Protein AF-A0ABD2KHH4-F1 (afdb_monomer)

Sequence (196 aa):
MAEASSNGTEIHGIAIFAAYAMAFLELGTFIPTIPILAFCASIIYKTSILHRNLKGILLAQLFGIMMNLWPRAFMLIDQIFVAKNIFLLPPNFISGASTAALIFNNMAGHVLIVERICATVYVDTYENYRSWAFTALWLLITKLLRNSSAVLPFEETAAQPLDTDGRPISERIQQEKQDKEAYFKQLASAWGDNRS

Radius of gyration: 26.96 Å; Cα contacts (8 Å, |Δi|>4): 74; chains: 1; bounding box: 45×62×77 Å

Nearest PDB structures (foldseek):
  7wbj-assembly1_R  TM=3.899E-01  e=5.124E-02  Homo sapiens
  7ew4-assembly1_R  TM=5.901E-01  e=1.198E+00  Homo sapiens
  7ew3-assembly1_R  TM=6.235E-01  e=1.970E+00  Homo sapiens
  7y15-assembly1_R  TM=4.386E-01  e=7.282E-01  Escherichia coli

Solvent-accessible surface area (backbone atoms only — not comparable to full-atom values): 11103 Å² total; per-residue (Å²): 123,71,68,69,60,54,57,54,55,53,54,50,53,52,52,52,52,50,51,52,52,51,51,51,52,55,55,55,54,48,65,61,46,53,58,50,50,52,49,51,52,51,48,56,69,68,44,81,87,56,54,73,68,58,43,50,50,54,52,48,36,53,49,24,52,47,50,33,50,52,50,51,51,52,50,52,49,40,25,64,72,70,67,71,39,79,84,60,77,73,57,70,67,47,56,50,43,38,52,50,18,53,53,48,35,55,50,42,53,52,51,51,53,51,52,52,51,48,50,67,75,34,62,93,53,45,87,74,66,63,69,60,65,55,53,51,50,49,54,49,52,52,51,51,52,53,56,54,55,69,71,46,75,80,73,71,79,60,76,61,62,55,43,99,84,72,43,49,47,68,57,55,55,52,49,55,50,50,52,50,53,52,49,51,51,52,52,53,51,62,59,56,68,74,73,118

Secondary structure (DSSP, 8-state):
--HHHHHHHHHHHHHHHHHHHHHHHHHHHHHHHHHHHHHHHHHHHH-TTS-HHHHHHHHHHHHHHHHHHHHHHHHHHIIIIIS--TTSPPPHHHHHHHHHHHHHHHHHHHHHHHHHHHHHH-TTTGGGS-THHHHHHHHHHHHHHHHHHTT--------PPB-TTS-BHHHHHHHHHHHHHHHHHHHHHHHHGGG-

Foldseek 3Di:
DVVVVVVVVVVVVVVLVVLLVVLVVLLVVVVVVVVVLVVQLVCLVPDPPDDPVRSVLVVQLSVLVVQQSVLSNVLSCCCVPPVVHSPPDDDPVSVVSNVVSVVSNVLSVVLNVVLVVCCVVPVPCNVVPPDPVSVVVSVVSVVVVVVVVVVDPPPPVPVQDADPVRHRVVVVVVVVVVVVVVVVVVVVVVVVVVPD

Structure (mmCIF, N/CA/C/O backbone):
data_AF-A0ABD2KHH4-F1
#
_entry.id   AF-A0ABD2KHH4-F1
#
loop_
_atom_site.group_PDB
_atom_site.id
_atom_site.type_symbol
_atom_site.label_atom_id
_atom_site.label_alt_id
_atom_site.label_comp_id
_atom_site.label_asym_id
_atom_site.label_entity_id
_atom_site.label_seq_id
_atom_site.pdbx_PDB_ins_code
_atom_site.Cartn_x
_atom_site.Cartn_y
_atom_site.Cartn_z
_atom_site.occupancy
_atom_site.B_iso_or_equiv
_atom_site.auth_seq_id
_atom_site.auth_comp_id
_atom_site.auth_asym_id
_atom_site.auth_atom_id
_atom_site.pdbx_PDB_model_num
ATOM 1 N N . MET A 1 1 ? 5.240 2.013 -48.572 1.00 53.84 1 MET A N 1
ATOM 2 C CA . MET A 1 1 ? 5.920 1.175 -47.553 1.00 53.84 1 MET A CA 1
ATOM 3 C C . MET A 1 1 ? 6.798 1.972 -46.580 1.00 53.84 1 MET A C 1
ATOM 5 O O . MET A 1 1 ? 6.924 1.526 -45.452 1.00 53.84 1 MET A O 1
ATOM 9 N N . ALA A 1 2 ? 7.342 3.145 -46.940 1.00 55.81 2 ALA A N 1
ATOM 10 C CA . ALA A 1 2 ? 8.113 3.985 -46.007 1.00 55.81 2 ALA A CA 1
ATOM 11 C C . ALA A 1 2 ? 7.257 4.746 -44.960 1.00 55.81 2 ALA A C 1
ATOM 13 O O . ALA A 1 2 ? 7.705 4.932 -43.835 1.00 55.81 2 ALA A O 1
ATOM 14 N N . GLU A 1 3 ? 6.009 5.115 -45.275 1.00 55.38 3 GLU A N 1
ATOM 15 C CA . GLU A 1 3 ? 5.130 5.853 -44.339 1.00 55.38 3 GLU A CA 1
ATOM 16 C C . GLU A 1 3 ? 4.692 5.036 -43.113 1.00 55.38 3 GLU A C 1
ATOM 18 O O . GLU A 1 3 ? 4.612 5.571 -42.011 1.00 55.38 3 GLU A O 1
ATOM 23 N N . ALA A 1 4 ? 4.487 3.723 -43.261 1.00 58.03 4 ALA A N 1
ATOM 24 C CA . ALA A 1 4 ? 4.094 2.862 -42.140 1.00 58.03 4 ALA A CA 1
ATOM 25 C C . ALA A 1 4 ? 5.198 2.740 -41.068 1.00 58.03 4 ALA A C 1
ATOM 27 O O . ALA A 1 4 ? 4.896 2.547 -39.893 1.00 58.03 4 ALA A O 1
ATOM 28 N N . SER A 1 5 ? 6.471 2.901 -41.455 1.00 56.56 5 SER A N 1
ATOM 29 C CA . SER A 1 5 ? 7.605 2.867 -40.523 1.00 56.56 5 SER A CA 1
ATOM 30 C C . SER A 1 5 ? 7.755 4.165 -39.719 1.00 56.56 5 SER A C 1
ATOM 32 O O . SER A 1 5 ? 8.248 4.110 -38.596 1.00 56.56 5 SER A O 1
ATOM 34 N N . SER A 1 6 ? 7.330 5.311 -40.267 1.00 61.41 6 SER A N 1
ATOM 35 C CA . SER A 1 6 ? 7.414 6.626 -39.604 1.00 61.41 6 SER A CA 1
ATOM 36 C C . SER A 1 6 ? 6.389 6.756 -38.474 1.00 61.41 6 SER A C 1
ATOM 38 O O . SER A 1 6 ? 6.720 7.179 -37.366 1.00 61.41 6 SER A O 1
ATOM 40 N N . ASN A 1 7 ? 5.157 6.297 -38.715 1.00 70.25 7 ASN A N 1
ATOM 41 C CA . ASN A 1 7 ? 4.088 6.366 -37.715 1.00 70.25 7 ASN A CA 1
ATOM 42 C C . ASN A 1 7 ? 4.390 5.486 -36.488 1.00 70.25 7 ASN A C 1
ATOM 44 O O . ASN A 1 7 ? 4.061 5.854 -35.362 1.00 70.25 7 ASN A O 1
ATOM 48 N N . GLY A 1 8 ? 5.066 4.346 -36.678 1.00 70.38 8 GLY A N 1
ATOM 49 C CA . GLY A 1 8 ? 5.449 3.456 -35.577 1.00 70.38 8 GLY A CA 1
ATOM 50 C C . GLY A 1 8 ? 6.455 4.083 -34.604 1.00 70.38 8 GLY A C 1
ATOM 51 O O . GLY A 1 8 ? 6.336 3.907 -33.391 1.00 70.38 8 GLY A O 1
ATOM 52 N N . THR A 1 9 ? 7.418 4.860 -35.110 1.00 73.69 9 THR A N 1
ATOM 53 C CA . THR A 1 9 ? 8.424 5.529 -34.270 1.00 73.69 9 THR A CA 1
ATOM 54 C C . THR A 1 9 ? 7.849 6.687 -33.457 1.00 73.69 9 THR A C 1
ATOM 56 O O . THR A 1 9 ? 8.234 6.874 -32.303 1.00 73.69 9 THR A O 1
ATOM 59 N N . GLU A 1 10 ? 6.884 7.425 -34.011 1.00 79.44 10 GLU A N 1
ATOM 60 C CA . GLU A 1 10 ? 6.223 8.528 -33.303 1.00 79.44 10 GLU A CA 1
ATOM 61 C C . GLU A 1 10 ? 5.327 8.022 -32.166 1.00 79.44 10 GLU A C 1
ATOM 63 O O . GLU A 1 10 ? 5.406 8.524 -31.041 1.00 79.44 10 GLU A O 1
ATOM 68 N N . ILE A 1 11 ? 4.542 6.968 -32.419 1.00 81.75 11 ILE A N 1
ATOM 69 C CA . ILE A 1 11 ? 3.686 6.341 -31.399 1.00 81.75 11 ILE A CA 1
ATOM 70 C C . ILE A 1 11 ? 4.536 5.814 -30.234 1.00 81.75 11 ILE A C 1
ATOM 72 O O . ILE A 1 11 ? 4.180 6.006 -29.067 1.00 81.75 11 ILE A O 1
ATOM 76 N N . HIS A 1 12 ? 5.690 5.206 -30.526 1.00 83.44 12 HIS A N 1
ATOM 77 C CA . HIS A 1 12 ? 6.588 4.709 -29.487 1.00 83.44 12 HIS A CA 1
ATOM 78 C C . HIS A 1 12 ? 7.159 5.844 -28.618 1.00 83.44 12 HIS A C 1
ATOM 80 O O . HIS A 1 12 ? 7.212 5.708 -27.391 1.00 83.44 12 HIS A O 1
ATOM 86 N N . GLY A 1 13 ? 7.548 6.971 -29.225 1.00 85.50 13 GLY A N 1
ATOM 87 C CA . GLY A 1 13 ? 8.055 8.137 -28.498 1.00 85.50 13 GLY A CA 1
ATOM 88 C C . GLY A 1 13 ? 7.022 8.736 -27.539 1.00 85.50 13 GLY A C 1
ATOM 89 O O . GLY A 1 13 ? 7.339 9.007 -26.379 1.00 85.50 13 GLY A O 1
ATOM 90 N N . ILE A 1 14 ? 5.768 8.864 -27.989 1.00 89.12 14 ILE A N 1
ATOM 91 C CA . ILE A 1 14 ? 4.658 9.365 -27.162 1.00 89.12 14 ILE A CA 1
ATOM 92 C C . ILE A 1 14 ? 4.396 8.429 -25.974 1.00 89.12 14 ILE A C 1
ATOM 94 O O . ILE A 1 14 ? 4.242 8.898 -24.845 1.00 89.12 14 ILE A O 1
ATOM 98 N N . ALA A 1 15 ? 4.392 7.111 -26.201 1.00 86.19 15 ALA A N 1
ATOM 99 C CA . ALA A 1 15 ? 4.165 6.126 -25.145 1.00 86.19 15 ALA A CA 1
ATOM 100 C C . ALA A 1 15 ? 5.249 6.174 -24.055 1.00 86.19 15 ALA A C 1
ATOM 102 O O . ALA A 1 15 ? 4.930 6.143 -22.865 1.00 86.19 15 ALA A O 1
ATOM 103 N N . ILE A 1 16 ? 6.524 6.307 -24.445 1.00 87.12 16 ILE A N 1
ATOM 104 C CA . ILE A 1 16 ? 7.633 6.462 -23.493 1.00 87.12 16 ILE A CA 1
ATOM 105 C C . ILE A 1 16 ? 7.443 7.737 -22.669 1.00 87.12 16 ILE A C 1
ATOM 107 O O . ILE A 1 16 ? 7.509 7.691 -21.441 1.00 87.12 16 ILE A O 1
ATOM 111 N N . PHE A 1 17 ? 7.177 8.869 -23.325 1.00 88.81 17 PHE A N 1
ATOM 112 C CA . PHE A 1 17 ? 6.986 10.145 -22.638 1.00 88.81 17 PHE A CA 1
ATOM 113 C C . PHE A 1 17 ? 5.834 10.087 -21.624 1.00 88.81 17 PHE A C 1
ATOM 115 O O . PHE A 1 17 ? 6.001 10.502 -20.476 1.00 88.81 17 PHE A O 1
ATOM 122 N N . ALA A 1 18 ? 4.691 9.517 -22.016 1.00 89.25 18 ALA A N 1
ATOM 123 C CA . ALA A 1 18 ? 3.542 9.343 -21.133 1.00 89.25 18 ALA A CA 1
ATOM 124 C C . ALA A 1 18 ? 3.871 8.455 -19.919 1.00 89.25 18 ALA A C 1
ATOM 126 O O . ALA A 1 18 ? 3.488 8.791 -18.799 1.00 89.25 18 ALA A O 1
ATOM 127 N N . ALA A 1 19 ? 4.623 7.366 -20.114 1.00 87.50 19 ALA A N 1
ATOM 128 C CA . ALA A 1 19 ? 5.049 6.487 -19.027 1.00 87.50 19 ALA A CA 1
ATOM 129 C C . ALA A 1 19 ? 5.947 7.218 -18.010 1.00 87.50 19 ALA A C 1
ATOM 131 O O . ALA A 1 19 ? 5.714 7.115 -16.806 1.00 87.50 19 ALA A O 1
ATOM 132 N N . TYR A 1 20 ? 6.915 8.018 -18.478 1.00 87.88 20 TYR A N 1
ATOM 133 C CA . TYR A 1 20 ? 7.737 8.862 -17.600 1.00 87.88 20 TYR A CA 1
ATOM 134 C C . TYR A 1 20 ? 6.888 9.891 -16.848 1.00 87.88 20 TYR A C 1
ATOM 136 O O . TYR A 1 20 ? 7.033 10.028 -15.634 1.00 87.88 20 TYR A O 1
ATOM 144 N N . ALA A 1 21 ? 5.985 10.594 -17.537 1.00 91.12 21 ALA A N 1
ATOM 145 C CA . ALA A 1 21 ? 5.118 11.592 -16.913 1.00 91.12 21 ALA A CA 1
ATOM 146 C C . ALA A 1 21 ? 4.244 10.978 -15.805 1.00 91.12 21 ALA A C 1
ATOM 148 O O . ALA A 1 21 ? 4.170 11.529 -14.708 1.00 91.12 21 ALA A O 1
ATOM 149 N N . MET A 1 22 ? 3.646 9.810 -16.056 1.00 90.56 22 MET A N 1
ATOM 150 C CA . MET A 1 22 ? 2.861 9.076 -15.059 1.00 90.56 22 MET A CA 1
ATOM 151 C C . MET A 1 22 ? 3.712 8.619 -13.872 1.00 90.56 22 MET A C 1
ATOM 153 O O . MET A 1 22 ? 3.290 8.788 -12.730 1.00 90.56 22 MET A O 1
ATOM 157 N N . ALA A 1 23 ? 4.924 8.114 -14.116 1.00 88.31 23 ALA A N 1
ATOM 158 C CA . ALA A 1 23 ? 5.843 7.702 -13.056 1.00 88.31 23 ALA A CA 1
ATOM 159 C C . ALA A 1 23 ? 6.266 8.885 -12.163 1.00 88.31 23 ALA A C 1
ATOM 161 O O . ALA A 1 23 ? 6.292 8.763 -10.937 1.00 88.31 23 ALA A O 1
ATOM 162 N N . PHE A 1 24 ? 6.539 10.056 -12.753 1.00 90.88 24 PHE A N 1
ATOM 163 C CA . PHE A 1 24 ? 6.830 11.279 -11.999 1.00 90.88 24 PHE A CA 1
ATOM 164 C C . PHE A 1 24 ? 5.619 11.797 -11.225 1.00 90.88 24 PHE A C 1
ATOM 166 O O . PHE A 1 24 ? 5.780 12.246 -10.091 1.00 90.88 24 PHE A O 1
ATOM 173 N N . LEU A 1 25 ? 4.417 11.728 -11.805 1.00 93.06 25 LEU A N 1
ATOM 174 C CA . LEU A 1 25 ? 3.184 12.078 -11.102 1.00 93.06 25 LEU A CA 1
ATOM 175 C C . LEU A 1 25 ? 2.964 11.155 -9.900 1.00 93.06 25 LEU A C 1
ATOM 177 O O . LEU A 1 25 ? 2.734 11.653 -8.800 1.00 93.06 25 LEU A O 1
ATOM 181 N N . GLU A 1 26 ? 3.102 9.838 -10.072 1.00 90.69 26 GLU A N 1
ATOM 182 C CA . GLU A 1 26 ? 2.961 8.872 -8.977 1.00 90.69 26 GLU A CA 1
ATOM 183 C C . GLU A 1 26 ? 4.006 9.125 -7.880 1.00 90.69 26 GLU A C 1
ATOM 185 O O . GLU A 1 26 ? 3.642 9.274 -6.712 1.00 90.69 26 GLU A O 1
ATOM 190 N N . LEU A 1 27 ? 5.280 9.314 -8.240 1.00 91.88 27 LEU A N 1
ATOM 191 C CA . LEU A 1 27 ? 6.334 9.670 -7.285 1.00 91.88 27 LEU A CA 1
ATOM 192 C C . LEU A 1 27 ? 6.031 10.995 -6.561 1.00 91.88 27 LEU A C 1
ATOM 194 O O . LEU A 1 27 ? 6.227 11.112 -5.349 1.00 91.88 27 LEU A O 1
ATOM 198 N N . GLY A 1 28 ? 5.494 11.976 -7.289 1.00 92.12 28 GLY A N 1
ATOM 199 C CA . GLY A 1 28 ? 5.056 13.261 -6.754 1.00 92.12 28 GLY A CA 1
ATOM 200 C C . GLY A 1 28 ? 3.953 13.123 -5.705 1.00 92.12 28 GLY A C 1
ATOM 201 O O . GLY A 1 28 ? 3.969 13.858 -4.719 1.00 92.12 28 GLY A O 1
ATOM 202 N N . THR A 1 29 ? 3.044 12.150 -5.845 1.00 93.56 29 THR A N 1
ATOM 203 C CA . THR A 1 29 ? 2.006 11.882 -4.831 1.00 93.56 29 THR A CA 1
ATOM 204 C C . THR A 1 29 ? 2.560 11.288 -3.533 1.00 93.56 29 THR A C 1
ATOM 206 O O . THR A 1 29 ? 1.953 11.464 -2.473 1.00 93.56 29 THR A O 1
ATOM 209 N N . PHE A 1 30 ? 3.731 10.643 -3.551 1.00 92.00 30 PHE A N 1
ATOM 210 C CA . PHE A 1 30 ? 4.321 10.067 -2.337 1.00 92.00 30 PHE A CA 1
ATOM 211 C C . PHE A 1 30 ? 4.856 11.124 -1.371 1.00 92.00 30 PHE A C 1
ATOM 213 O O . PHE A 1 30 ? 4.719 10.960 -0.156 1.00 92.00 30 PHE A O 1
ATOM 220 N N . ILE A 1 31 ? 5.389 12.232 -1.896 1.00 90.06 31 ILE A N 1
ATOM 221 C CA . ILE A 1 31 ? 5.956 13.329 -1.099 1.00 90.06 31 ILE A CA 1
ATOM 222 C C . ILE A 1 31 ? 4.948 13.890 -0.080 1.00 90.06 31 ILE A C 1
ATOM 224 O O . ILE A 1 31 ? 5.302 13.947 1.096 1.00 90.06 31 ILE A O 1
ATOM 228 N N . PRO A 1 32 ? 3.708 14.273 -0.451 1.00 95.44 32 PRO A N 1
ATOM 229 C CA . PRO A 1 32 ? 2.710 14.726 0.516 1.00 95.44 32 PRO A CA 1
ATOM 230 C C . PRO 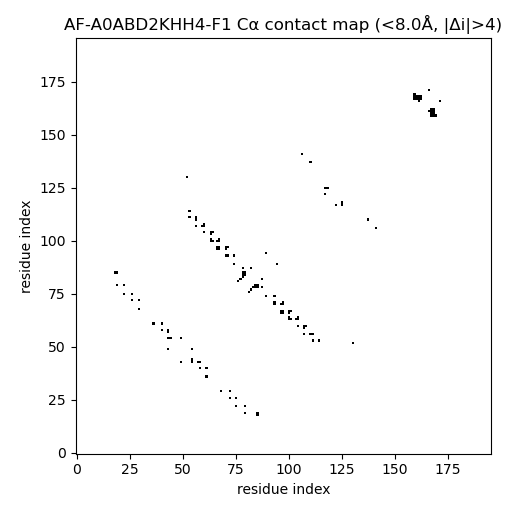A 1 32 ? 2.075 13.578 1.308 1.00 95.44 32 PRO A C 1
ATOM 232 O O . PRO A 1 32 ? 1.623 13.789 2.432 1.00 95.44 32 PRO A O 1
ATOM 235 N N . THR A 1 33 ? 2.054 12.353 0.779 1.00 94.06 33 THR A N 1
ATOM 236 C CA . THR A 1 33 ? 1.406 11.223 1.462 1.00 94.06 33 THR A CA 1
ATOM 237 C C . THR A 1 33 ? 2.140 10.831 2.747 1.00 94.06 33 THR A C 1
ATOM 239 O O . THR A 1 33 ? 1.500 10.595 3.768 1.00 94.06 33 THR A O 1
ATOM 242 N N . ILE A 1 34 ? 3.476 10.817 2.748 1.00 92.88 34 ILE A N 1
ATOM 243 C CA . ILE A 1 34 ? 4.278 10.478 3.938 1.00 92.88 34 ILE A CA 1
ATOM 244 C C . ILE A 1 34 ? 3.986 11.398 5.145 1.00 92.88 34 ILE A C 1
ATOM 246 O O . ILE A 1 34 ? 3.667 10.871 6.216 1.00 92.88 34 ILE A O 1
ATOM 250 N N . PRO A 1 35 ? 4.050 12.743 5.035 1.00 95.88 35 PRO A N 1
ATOM 251 C CA . PRO A 1 35 ? 3.748 13.624 6.158 1.00 95.88 35 PRO A CA 1
ATOM 252 C C . PRO A 1 35 ? 2.278 13.546 6.576 1.00 95.88 35 PRO A C 1
ATOM 254 O O . PRO A 1 35 ? 2.003 13.615 7.773 1.00 95.88 35 PRO A O 1
ATOM 257 N N . ILE A 1 36 ? 1.341 13.332 5.642 1.00 96.62 36 ILE A N 1
ATOM 258 C CA . ILE A 1 36 ? -0.072 13.099 5.981 1.00 96.62 36 ILE A CA 1
ATOM 259 C C . ILE A 1 36 ? -0.212 11.834 6.835 1.00 96.62 36 ILE A C 1
ATOM 261 O O . ILE A 1 36 ? -0.839 11.878 7.890 1.00 96.62 36 ILE A O 1
ATOM 265 N N . LEU A 1 37 ? 0.416 10.721 6.443 1.00 96.00 37 LEU A N 1
ATOM 266 C CA . LEU A 1 37 ? 0.372 9.474 7.213 1.00 96.00 37 LEU A CA 1
ATOM 267 C C . LEU A 1 37 ? 1.011 9.632 8.596 1.00 96.00 37 LEU A C 1
ATOM 269 O O . LEU A 1 37 ? 0.445 9.169 9.587 1.00 96.00 37 LEU A O 1
ATOM 273 N N . ALA A 1 38 ? 2.150 10.321 8.687 1.00 96.19 38 ALA A N 1
ATOM 274 C CA . ALA A 1 38 ? 2.809 10.611 9.959 1.00 96.19 38 ALA A CA 1
ATOM 275 C C . ALA A 1 38 ? 1.943 11.499 10.870 1.00 96.19 38 ALA A C 1
ATOM 277 O O . ALA A 1 38 ? 1.857 11.269 12.081 1.00 96.19 38 ALA A O 1
ATOM 278 N N . PHE A 1 39 ? 1.258 12.486 10.292 1.00 97.19 39 PHE A N 1
ATOM 279 C CA . PHE A 1 39 ? 0.311 13.338 11.001 1.00 97.19 39 PHE A CA 1
ATOM 280 C C . PHE A 1 39 ? -0.898 12.538 11.503 1.00 97.19 39 PHE A C 1
ATOM 282 O O . PHE A 1 39 ? -1.232 12.613 12.687 1.00 97.19 39 PHE A O 1
ATOM 289 N N . CYS A 1 40 ? -1.495 11.694 10.657 1.00 96.62 40 CYS A N 1
ATOM 290 C CA . CYS A 1 40 ? -2.579 10.793 11.044 1.00 96.62 40 CYS A CA 1
ATOM 291 C C . CYS A 1 40 ? -2.155 9.844 12.173 1.00 96.62 40 CYS A C 1
ATOM 293 O O . CYS A 1 40 ? -2.868 9.728 13.170 1.00 96.62 40 CYS A O 1
ATOM 295 N N . ALA A 1 41 ? -0.978 9.219 12.064 1.00 96.00 41 ALA A N 1
ATOM 296 C CA . ALA A 1 41 ? -0.432 8.353 13.108 1.00 96.00 41 ALA A CA 1
ATOM 297 C C . ALA A 1 41 ? -0.263 9.112 14.431 1.00 96.00 41 ALA A C 1
ATOM 299 O O . ALA A 1 41 ? -0.639 8.612 15.492 1.00 96.00 41 ALA A O 1
ATOM 300 N N . SER A 1 42 ? 0.240 10.348 14.361 1.00 96.94 42 SER A N 1
ATOM 301 C CA . SER A 1 42 ? 0.426 11.212 15.528 1.00 96.94 42 SER A CA 1
ATOM 302 C C . SER A 1 42 ? -0.898 11.559 16.210 1.00 96.94 42 SER A C 1
ATOM 304 O O . SER A 1 42 ? -0.975 11.509 17.439 1.00 96.94 42 SER A O 1
ATOM 306 N N . ILE A 1 43 ? -1.945 11.875 15.438 1.00 96.75 43 ILE A N 1
ATOM 307 C CA . ILE A 1 43 ? -3.292 12.122 15.971 1.00 96.75 43 ILE A CA 1
ATOM 308 C C . ILE A 1 43 ? -3.814 10.860 16.657 1.00 96.75 43 ILE A C 1
ATOM 310 O O . ILE A 1 43 ? -4.143 10.909 17.839 1.00 96.75 43 ILE A O 1
ATOM 314 N N . ILE A 1 44 ? -3.822 9.721 15.959 1.00 95.56 44 ILE A N 1
ATOM 315 C CA . ILE A 1 44 ? -4.356 8.454 16.486 1.00 95.56 44 ILE A CA 1
ATOM 316 C C . ILE A 1 44 ? -3.652 8.055 17.786 1.00 95.56 44 ILE A C 1
ATOM 318 O O . ILE A 1 44 ? -4.298 7.620 18.744 1.00 95.56 44 ILE A O 1
ATOM 322 N N . TYR A 1 45 ? -2.330 8.229 17.840 1.00 93.00 45 TYR A N 1
ATOM 323 C CA . TYR A 1 45 ? -1.546 7.927 19.028 1.00 93.00 45 TYR A CA 1
ATOM 324 C C . TYR A 1 45 ? -1.933 8.831 20.210 1.00 93.00 45 TYR A C 1
ATOM 326 O O . TYR A 1 45 ? -2.194 8.328 21.308 1.00 93.00 45 TYR A O 1
ATOM 334 N N . LYS A 1 46 ? -2.035 10.150 19.979 1.00 95.44 46 LYS A N 1
ATOM 335 C CA . LYS A 1 46 ? -2.323 11.154 21.018 1.00 95.44 46 LYS A CA 1
ATOM 336 C C . LYS A 1 46 ? -3.779 11.173 21.488 1.00 95.44 46 LYS A C 1
ATOM 338 O O . LYS A 1 46 ? -4.026 11.529 22.636 1.00 95.44 46 LYS A O 1
ATOM 343 N N . THR A 1 47 ? -4.745 10.803 20.651 1.00 94.81 47 THR A N 1
ATOM 344 C CA . THR A 1 47 ? -6.171 10.885 21.003 1.00 94.81 47 THR A CA 1
ATOM 345 C C . THR A 1 47 ? -6.515 9.928 22.143 1.00 94.81 47 THR A C 1
ATOM 347 O O . THR A 1 47 ? -6.513 8.717 21.957 1.00 94.81 47 THR A O 1
ATOM 350 N N . SER A 1 48 ? -6.856 10.436 23.327 1.00 90.31 48 SER A N 1
ATOM 351 C CA . SER A 1 48 ? -7.287 9.614 24.474 1.00 90.31 48 SER A CA 1
ATOM 352 C C . SER A 1 48 ? -8.703 9.047 24.323 1.00 90.31 48 SER A C 1
ATOM 354 O O . SER A 1 48 ? -9.006 8.018 24.912 1.00 90.31 48 SER A O 1
ATOM 356 N N . ILE A 1 49 ? -9.538 9.682 23.495 1.00 89.12 49 ILE A N 1
ATOM 357 C CA . ILE A 1 49 ? -10.949 9.323 23.266 1.00 89.12 49 ILE A CA 1
ATOM 358 C C . ILE A 1 49 ? -11.086 7.977 22.536 1.00 89.12 49 ILE A C 1
ATOM 360 O O . ILE A 1 49 ? -12.102 7.296 22.640 1.00 89.12 49 ILE A O 1
ATOM 364 N N . LEU A 1 50 ? -10.066 7.582 21.770 1.00 85.88 50 LEU A N 1
ATOM 365 C CA . LEU A 1 50 ? -10.151 6.407 20.918 1.00 85.88 50 LEU A CA 1
ATOM 366 C C . LEU A 1 50 ? -9.869 5.128 21.713 1.00 85.88 50 LEU A C 1
ATOM 368 O O . LEU A 1 50 ? -8.800 4.989 22.315 1.00 85.88 50 LEU A O 1
ATOM 372 N N . HIS A 1 51 ? -10.799 4.173 21.654 1.00 84.88 51 HIS A N 1
ATOM 373 C CA . HIS A 1 51 ? -10.643 2.868 22.290 1.00 84.88 51 HIS A CA 1
ATOM 374 C C . HIS A 1 51 ? -9.355 2.167 21.823 1.00 84.88 51 HIS A C 1
ATOM 376 O O . HIS A 1 51 ? -8.939 2.284 20.665 1.00 84.88 51 HIS A O 1
ATOM 382 N N . ARG A 1 52 ? -8.711 1.412 22.722 1.00 83.56 52 ARG A N 1
ATOM 383 C CA . ARG A 1 52 ? -7.392 0.806 22.466 1.00 83.56 52 ARG A CA 1
ATOM 384 C C . ARG A 1 52 ? -7.397 -0.137 21.260 1.00 83.56 52 ARG A C 1
ATOM 386 O O . ARG A 1 52 ? -6.434 -0.137 20.497 1.00 83.56 52 ARG A O 1
ATOM 393 N N . ASN A 1 53 ? -8.482 -0.891 21.067 1.00 83.12 53 ASN A N 1
ATOM 394 C CA . ASN A 1 53 ? -8.627 -1.798 19.924 1.00 83.12 53 ASN A CA 1
ATOM 395 C C . ASN A 1 53 ? -8.707 -1.016 18.606 1.00 83.12 53 ASN A C 1
ATOM 397 O O . ASN A 1 53 ? -7.987 -1.326 17.659 1.00 83.12 53 ASN A O 1
ATOM 401 N N . LEU A 1 54 ? -9.505 0.056 18.575 1.00 86.94 54 LEU A N 1
ATOM 402 C CA . LEU A 1 54 ? -9.666 0.903 17.396 1.00 86.94 54 LEU A CA 1
ATOM 403 C C . LEU A 1 54 ? -8.362 1.624 17.023 1.00 86.94 54 LEU A C 1
ATOM 405 O O . LEU A 1 54 ? -8.019 1.695 15.845 1.00 86.94 54 LEU A O 1
ATOM 409 N N . LYS A 1 55 ? -7.577 2.078 18.013 1.00 90.19 55 LYS A N 1
ATOM 410 C CA . LYS A 1 55 ? -6.219 2.599 17.767 1.00 90.19 55 LYS A CA 1
ATOM 411 C C . LYS A 1 55 ? -5.344 1.578 17.055 1.00 90.19 55 LYS A C 1
ATOM 413 O O . LYS A 1 55 ? -4.666 1.928 16.096 1.00 90.19 55 LYS A O 1
ATOM 418 N N . GLY A 1 56 ? -5.371 0.329 17.519 1.00 87.00 56 GLY A N 1
ATOM 419 C CA . GLY A 1 56 ? -4.615 -0.762 16.910 1.00 87.00 56 GLY A CA 1
ATOM 420 C C . GLY A 1 56 ? -4.989 -0.977 15.445 1.00 87.00 56 GLY A C 1
ATOM 421 O O . GLY A 1 56 ? -4.100 -1.050 14.605 1.00 87.00 56 GLY A O 1
ATOM 422 N N . ILE A 1 57 ? -6.288 -1.002 15.129 1.00 88.31 57 ILE A N 1
ATOM 423 C CA . ILE A 1 57 ? -6.782 -1.195 13.756 1.00 88.31 57 ILE A CA 1
ATOM 424 C C . ILE A 1 57 ? -6.365 -0.032 12.851 1.00 88.31 57 ILE A C 1
ATOM 426 O O . ILE A 1 57 ? -5.857 -0.264 11.757 1.00 88.31 57 ILE A O 1
ATOM 430 N N . LEU A 1 58 ? -6.524 1.214 13.305 1.00 90.94 58 LEU A N 1
ATOM 431 C CA . LEU A 1 58 ? -6.141 2.379 12.505 1.00 90.94 58 LEU A CA 1
ATOM 432 C C . LEU A 1 58 ? -4.625 2.455 12.287 1.00 90.94 58 LEU A C 1
ATOM 434 O O . LEU A 1 58 ? -4.180 2.755 11.182 1.00 90.94 58 LEU A O 1
ATOM 438 N N . LEU A 1 59 ? -3.821 2.151 13.312 1.00 91.94 59 LEU A N 1
ATOM 439 C CA . LEU A 1 59 ? -2.364 2.079 13.173 1.00 91.94 59 LEU A CA 1
ATOM 440 C C . LEU A 1 59 ? -1.942 0.939 12.241 1.00 91.94 59 LEU A C 1
ATOM 442 O O . LEU A 1 59 ? -1.042 1.128 11.428 1.00 91.94 59 LEU A O 1
ATOM 446 N N . ALA A 1 60 ? -2.613 -0.213 12.313 1.00 89.00 60 ALA A N 1
ATOM 447 C CA . ALA A 1 60 ? -2.404 -1.309 11.377 1.00 89.00 60 ALA A CA 1
ATOM 448 C C . ALA A 1 60 ? -2.723 -0.865 9.943 1.00 89.00 60 ALA A C 1
ATOM 450 O O . ALA A 1 60 ? -1.902 -1.059 9.057 1.00 89.00 60 ALA A O 1
ATOM 451 N N . GLN A 1 61 ? -3.848 -0.191 9.708 1.00 91.75 61 GLN A N 1
ATOM 452 C CA . GLN A 1 61 ? -4.209 0.318 8.384 1.00 91.75 61 GLN A CA 1
ATOM 453 C C . GLN A 1 61 ? -3.181 1.327 7.845 1.00 91.75 61 GLN A C 1
ATOM 455 O O . GLN A 1 61 ? -2.775 1.231 6.690 1.00 91.75 61 GLN A O 1
ATOM 460 N N . LEU A 1 62 ? -2.690 2.250 8.680 1.00 94.12 62 LEU A N 1
ATOM 461 C CA . LEU A 1 62 ? -1.603 3.156 8.288 1.00 94.12 62 LEU A CA 1
ATOM 462 C C . LEU A 1 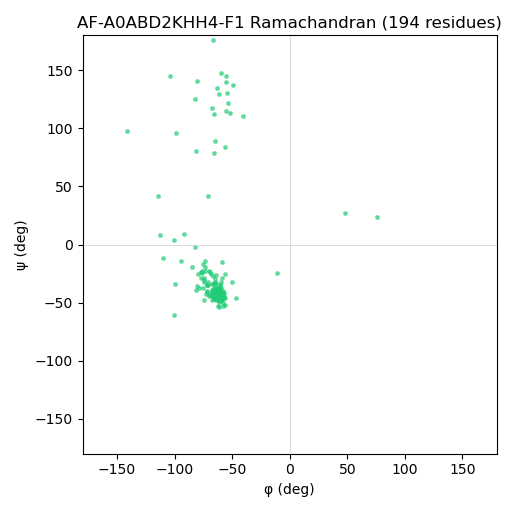62 ? -0.324 2.394 7.930 1.00 94.12 62 LEU A C 1
ATOM 464 O O . LEU A 1 62 ? 0.326 2.710 6.934 1.00 94.12 62 LEU A O 1
ATOM 468 N N . PHE A 1 63 ? 0.014 1.366 8.706 1.00 90.62 63 PHE A N 1
ATOM 469 C CA . PHE A 1 63 ? 1.149 0.499 8.418 1.00 90.62 63 PHE A CA 1
ATOM 470 C C . PHE A 1 63 ? 0.980 -0.248 7.088 1.00 90.62 63 PHE A C 1
ATOM 472 O O . PHE A 1 63 ? 1.915 -0.293 6.293 1.00 90.62 63 PHE A O 1
ATOM 479 N N . GLY A 1 64 ? -0.213 -0.762 6.791 1.00 89.69 64 GLY A N 1
ATOM 480 C CA . GLY A 1 64 ? -0.515 -1.405 5.513 1.00 89.69 64 GLY A CA 1
ATOM 481 C C . GLY A 1 64 ? -0.403 -0.450 4.323 1.00 89.69 64 GLY A C 1
ATOM 482 O O . GLY A 1 64 ? 0.118 -0.822 3.272 1.00 89.69 64 GLY A O 1
ATOM 483 N N . ILE A 1 65 ? -0.828 0.808 4.476 1.00 92.31 65 ILE A N 1
ATOM 484 C CA . ILE A 1 65 ? -0.622 1.845 3.455 1.00 92.31 65 ILE A CA 1
ATOM 485 C C . ILE A 1 65 ? 0.879 2.094 3.256 1.00 92.31 65 ILE A C 1
ATOM 487 O O . ILE A 1 65 ? 1.349 2.103 2.119 1.00 92.31 65 ILE A O 1
ATOM 491 N N . MET A 1 66 ? 1.655 2.218 4.339 1.00 92.75 66 MET A N 1
ATOM 492 C CA . MET A 1 66 ? 3.112 2.362 4.248 1.00 92.75 66 MET A CA 1
ATOM 493 C C . MET A 1 66 ? 3.766 1.168 3.543 1.00 92.75 66 MET A C 1
ATOM 495 O O . MET A 1 66 ? 4.586 1.371 2.649 1.00 92.75 66 MET A O 1
ATOM 499 N N . MET A 1 67 ? 3.381 -0.065 3.887 1.00 88.81 67 MET A N 1
ATOM 500 C CA . MET A 1 67 ? 3.884 -1.277 3.233 1.00 88.81 67 MET A CA 1
ATOM 501 C C . MET A 1 67 ? 3.599 -1.310 1.729 1.00 88.81 67 MET A C 1
ATOM 503 O O . MET A 1 67 ? 4.368 -1.918 0.996 1.00 88.8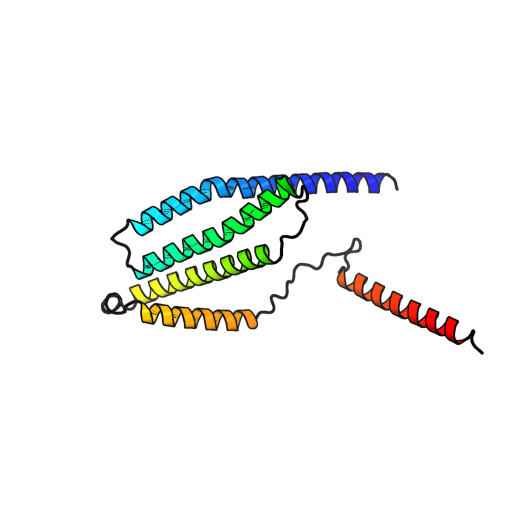1 67 MET A O 1
ATOM 507 N N . ASN A 1 68 ? 2.526 -0.668 1.259 1.00 89.38 68 ASN A N 1
ATOM 508 C CA . ASN A 1 68 ? 2.233 -0.567 -0.170 1.00 89.38 68 ASN A CA 1
ATOM 509 C C . ASN A 1 68 ? 3.039 0.550 -0.857 1.00 89.38 68 ASN A C 1
ATOM 511 O O . ASN A 1 68 ? 3.508 0.379 -1.981 1.00 89.38 68 ASN A O 1
ATOM 515 N N . LEU A 1 69 ? 3.202 1.691 -0.182 1.00 91.25 69 LEU A N 1
ATOM 516 C CA . LEU A 1 69 ? 3.878 2.871 -0.728 1.00 91.25 69 LEU A CA 1
ATOM 517 C C . LEU A 1 69 ? 5.381 2.656 -0.905 1.00 91.25 69 LEU A C 1
ATOM 519 O O . LEU A 1 69 ? 5.931 3.020 -1.940 1.00 91.25 69 LEU A O 1
ATOM 523 N N . TRP A 1 70 ? 6.049 2.054 0.081 1.00 90.75 70 TRP A N 1
ATOM 524 C CA . TRP A 1 70 ? 7.509 1.920 0.075 1.00 90.75 70 TRP A CA 1
ATOM 525 C C . TRP A 1 70 ? 8.049 1.091 -1.104 1.00 90.75 70 TRP A C 1
ATOM 527 O O . TRP A 1 70 ? 8.900 1.608 -1.829 1.00 90.75 70 TRP A O 1
ATOM 537 N N . PRO A 1 71 ? 7.574 -0.145 -1.363 1.00 88.88 71 PRO A N 1
ATOM 538 C CA . PRO A 1 71 ? 8.056 -0.944 -2.490 1.00 88.88 71 PRO A CA 1
ATOM 539 C C . PRO A 1 71 ? 7.807 -0.264 -3.839 1.00 88.88 71 PRO A C 1
ATOM 541 O O . PRO A 1 71 ? 8.675 -0.301 -4.707 1.00 88.88 71 PRO A O 1
ATOM 544 N N . ARG A 1 72 ? 6.657 0.407 -3.996 1.00 86.75 72 ARG A N 1
ATOM 545 C CA . ARG A 1 72 ? 6.326 1.171 -5.207 1.00 86.75 72 ARG A CA 1
ATOM 546 C C . ARG A 1 72 ? 7.237 2.378 -5.403 1.00 86.75 72 ARG A C 1
ATOM 548 O O . ARG A 1 72 ? 7.731 2.585 -6.505 1.00 86.75 72 ARG A O 1
ATOM 555 N N . ALA A 1 73 ? 7.500 3.142 -4.345 1.00 90.31 73 ALA A N 1
ATOM 556 C CA . ALA A 1 73 ? 8.412 4.280 -4.401 1.00 90.31 73 ALA A CA 1
ATOM 557 C C . ALA A 1 73 ? 9.828 3.845 -4.793 1.00 90.31 73 ALA A C 1
ATOM 559 O O . ALA A 1 73 ? 10.415 4.429 -5.701 1.00 90.31 73 ALA A O 1
ATOM 560 N N . PHE A 1 74 ? 10.352 2.785 -4.168 1.00 88.75 74 PHE A N 1
ATOM 561 C CA . PHE A 1 74 ? 11.662 2.241 -4.526 1.00 88.75 74 PHE A CA 1
ATOM 562 C C . PHE A 1 74 ? 11.713 1.751 -5.973 1.00 88.75 74 PHE A C 1
ATOM 564 O O . PHE A 1 74 ? 12.673 2.055 -6.673 1.00 88.75 74 PHE A O 1
ATOM 571 N N . MET A 1 75 ? 10.675 1.049 -6.432 1.00 88.06 75 MET A N 1
ATOM 572 C CA . MET A 1 75 ? 10.573 0.577 -7.813 1.00 88.06 75 MET A CA 1
ATOM 573 C C . MET A 1 75 ? 10.604 1.732 -8.817 1.00 88.06 75 MET A C 1
ATOM 575 O O . MET A 1 75 ? 11.374 1.686 -9.769 1.00 88.06 75 MET A O 1
ATOM 579 N N . LEU A 1 76 ? 9.806 2.781 -8.597 1.00 87.81 76 LEU A N 1
ATOM 580 C CA . LEU A 1 76 ? 9.767 3.932 -9.502 1.00 87.81 76 LEU A CA 1
ATOM 581 C C . LEU A 1 76 ? 11.096 4.692 -9.514 1.00 87.81 76 LEU A C 1
ATOM 583 O O . LEU A 1 76 ? 11.556 5.104 -10.576 1.00 87.81 76 LEU A O 1
ATOM 587 N N . ILE A 1 77 ? 11.744 4.845 -8.356 1.00 89.00 77 ILE A N 1
ATOM 588 C CA . ILE A 1 77 ? 13.075 5.460 -8.273 1.00 89.00 77 ILE A CA 1
ATOM 589 C C . ILE A 1 77 ? 14.095 4.627 -9.063 1.00 89.00 77 ILE A C 1
ATOM 591 O O . ILE A 1 77 ? 14.840 5.182 -9.869 1.00 89.00 77 ILE A O 1
ATOM 595 N N . ASP A 1 78 ? 14.109 3.306 -8.884 1.00 86.38 78 ASP A N 1
ATOM 596 C CA . ASP A 1 78 ? 15.022 2.412 -9.602 1.00 86.38 78 ASP A CA 1
ATOM 597 C C . ASP A 1 78 ? 14.788 2.450 -11.125 1.00 86.38 78 ASP A C 1
ATOM 599 O O . ASP A 1 78 ? 15.727 2.635 -11.903 1.00 86.38 78 ASP A O 1
ATOM 603 N N . GLN A 1 79 ? 13.528 2.398 -11.564 1.00 85.19 79 GLN A N 1
ATOM 604 C CA . GLN A 1 79 ? 13.156 2.454 -12.981 1.00 85.19 79 GLN A CA 1
ATOM 605 C C . GLN A 1 79 ? 13.526 3.788 -13.649 1.00 85.19 79 GLN A C 1
ATOM 607 O O . GLN A 1 79 ? 14.018 3.792 -14.782 1.00 85.19 79 GLN A O 1
ATOM 612 N N . ILE A 1 80 ? 13.315 4.916 -12.959 1.00 85.69 80 ILE A N 1
ATOM 613 C CA . ILE A 1 80 ? 13.603 6.256 -13.492 1.00 85.69 80 ILE A CA 1
ATOM 614 C C . ILE A 1 80 ? 15.111 6.529 -13.516 1.00 85.69 80 ILE A C 1
ATOM 616 O O . ILE A 1 80 ? 15.628 7.009 -14.527 1.00 85.69 80 ILE A O 1
ATOM 620 N N . PHE A 1 81 ? 15.821 6.245 -12.418 1.00 84.75 81 PHE A N 1
ATOM 621 C CA . PHE A 1 81 ? 17.196 6.716 -12.226 1.00 84.75 81 PHE A CA 1
ATOM 622 C C . PHE A 1 81 ? 18.270 5.670 -12.548 1.00 84.75 81 PHE A C 1
ATOM 624 O O . PHE A 1 81 ? 19.335 6.048 -13.039 1.00 84.75 81 PHE A O 1
ATOM 631 N N . VAL A 1 82 ? 18.015 4.381 -12.298 1.00 81.25 82 VAL A N 1
ATOM 632 C CA . VAL A 1 82 ? 19.027 3.315 -12.411 1.00 81.25 82 VAL A CA 1
ATOM 633 C C . VAL A 1 82 ? 18.874 2.553 -13.723 1.00 81.25 82 VAL A C 1
ATOM 635 O O . VAL A 1 82 ? 19.782 2.566 -14.553 1.00 81.25 82 VAL A O 1
ATOM 638 N N . ALA A 1 83 ? 17.719 1.920 -13.939 1.00 74.81 83 ALA A N 1
ATOM 639 C CA . ALA A 1 83 ? 17.506 1.040 -15.087 1.00 74.81 83 ALA A CA 1
ATOM 640 C C . ALA A 1 83 ? 17.279 1.806 -16.401 1.00 74.81 83 ALA A C 1
ATOM 642 O O . ALA A 1 83 ? 17.484 1.245 -17.478 1.00 74.81 83 ALA A O 1
ATOM 643 N N . LYS A 1 84 ? 16.831 3.072 -16.323 1.00 75.69 84 LYS A N 1
ATOM 644 C CA . LYS A 1 84 ? 16.392 3.895 -17.470 1.00 75.69 84 LYS A CA 1
ATOM 645 C C . LYS A 1 84 ? 15.414 3.154 -18.399 1.00 75.69 84 LYS A C 1
ATOM 647 O O . LYS A 1 84 ? 15.353 3.428 -19.595 1.00 75.69 84 LYS A O 1
ATOM 652 N N . ASN A 1 85 ? 14.671 2.196 -17.849 1.00 75.44 85 ASN A N 1
ATOM 653 C CA . ASN A 1 85 ? 13.737 1.352 -18.575 1.00 75.44 85 ASN A CA 1
ATOM 654 C C . ASN A 1 85 ? 12.497 1.122 -17.710 1.00 75.44 85 ASN A C 1
ATOM 656 O O . ASN A 1 85 ? 12.481 0.263 -16.831 1.00 75.44 85 ASN A O 1
ATOM 660 N N . ILE A 1 86 ? 11.456 1.910 -17.973 1.00 66.88 86 ILE A N 1
ATOM 661 C CA . ILE A 1 86 ? 10.189 1.869 -17.229 1.00 66.88 86 ILE A CA 1
ATOM 662 C C . ILE A 1 86 ? 9.411 0.576 -17.502 1.00 66.88 86 ILE A C 1
ATOM 664 O O . ILE A 1 86 ? 8.616 0.142 -16.675 1.00 66.88 86 ILE A O 1
ATOM 668 N N . PHE A 1 87 ? 9.662 -0.077 -18.637 1.00 70.50 87 PHE A N 1
ATOM 669 C CA . PHE A 1 87 ? 8.973 -1.311 -19.009 1.00 70.50 87 PHE A CA 1
ATOM 670 C C . PHE A 1 87 ? 9.582 -2.558 -18.363 1.00 70.50 87 PHE A C 1
ATOM 672 O O . PHE A 1 87 ? 9.070 -3.660 -18.560 1.00 70.50 87 PHE A O 1
ATOM 679 N N . LEU A 1 88 ? 10.668 -2.414 -17.595 1.00 75.69 88 LEU A N 1
ATOM 680 C CA . LEU A 1 88 ? 11.227 -3.531 -16.852 1.00 75.69 88 LEU A CA 1
ATOM 681 C C . LEU A 1 88 ? 10.244 -3.936 -15.749 1.00 75.69 88 LEU A C 1
ATOM 683 O O . LEU A 1 88 ? 9.950 -3.143 -14.850 1.00 75.69 88 LEU A O 1
ATOM 687 N N . LEU A 1 89 ? 9.745 -5.174 -15.825 1.00 72.12 89 LEU A N 1
ATOM 688 C CA . LEU A 1 89 ? 8.863 -5.707 -14.795 1.00 72.12 89 LEU A CA 1
ATOM 689 C C . LEU A 1 89 ? 9.537 -5.619 -13.419 1.00 72.12 89 LEU A C 1
ATOM 691 O O . LEU A 1 89 ? 10.731 -5.917 -13.300 1.00 72.12 89 LEU A O 1
ATOM 695 N N . PRO A 1 90 ? 8.777 -5.259 -12.371 1.00 72.44 90 PRO A N 1
ATOM 696 C CA . PRO A 1 90 ? 9.317 -5.252 -11.030 1.00 72.44 90 PRO A CA 1
ATOM 697 C C . PRO A 1 90 ? 9.811 -6.642 -10.629 1.00 72.44 90 PRO A C 1
ATOM 699 O O . PRO A 1 90 ? 9.190 -7.648 -10.987 1.00 72.44 90 PRO A O 1
ATOM 702 N N . PRO A 1 91 ? 10.871 -6.717 -9.807 1.00 76.81 91 PRO A N 1
ATOM 703 C CA . PRO A 1 91 ? 11.252 -7.952 -9.145 1.00 76.81 91 PRO A CA 1
ATOM 704 C C . PRO A 1 91 ? 10.041 -8.602 -8.463 1.00 76.81 91 PRO A C 1
ATOM 706 O O . PRO A 1 91 ? 9.269 -7.922 -7.780 1.00 76.81 91 PRO A O 1
ATOM 709 N N . ASN A 1 92 ? 9.911 -9.926 -8.581 1.00 79.19 92 ASN A N 1
ATOM 710 C CA . ASN A 1 92 ? 8.786 -10.698 -8.030 1.00 79.19 92 ASN A CA 1
ATOM 711 C C . ASN A 1 92 ? 8.504 -10.392 -6.548 1.00 79.19 92 ASN A C 1
ATOM 713 O O . ASN A 1 92 ? 7.355 -10.402 -6.115 1.00 79.19 92 ASN A O 1
ATOM 717 N N . PHE A 1 93 ? 9.546 -10.078 -5.771 1.00 77.56 93 PHE A N 1
ATOM 718 C CA . PHE A 1 93 ? 9.415 -9.685 -4.370 1.00 77.56 93 PHE A CA 1
ATOM 719 C C . PHE A 1 93 ? 8.630 -8.377 -4.178 1.00 77.56 93 PHE A C 1
ATOM 721 O O . PHE A 1 93 ? 7.787 -8.304 -3.289 1.00 77.56 93 PHE A O 1
ATOM 728 N N . ILE A 1 94 ? 8.864 -7.361 -5.017 1.00 79.38 94 ILE A N 1
ATOM 729 C CA . ILE A 1 94 ? 8.168 -6.066 -4.942 1.00 79.38 94 ILE A CA 1
ATOM 730 C C . ILE A 1 94 ? 6.691 -6.249 -5.289 1.00 79.38 94 ILE A C 1
ATOM 732 O O . ILE A 1 94 ? 5.827 -5.787 -4.546 1.00 79.38 94 ILE A O 1
ATOM 736 N N . SER A 1 95 ? 6.402 -6.983 -6.368 1.00 80.12 95 SER A N 1
ATOM 737 C CA . SER A 1 95 ? 5.026 -7.320 -6.752 1.00 80.12 95 SER A CA 1
ATOM 738 C C . SER A 1 95 ? 4.305 -8.080 -5.631 1.00 80.12 95 SER A C 1
ATOM 740 O O . SER A 1 95 ? 3.212 -7.694 -5.213 1.00 80.12 95 SER A O 1
ATOM 742 N N . GLY A 1 96 ? 4.960 -9.093 -5.052 1.00 82.00 96 GLY A N 1
ATOM 743 C CA . GLY A 1 96 ? 4.426 -9.841 -3.916 1.00 82.00 96 GLY A CA 1
ATOM 744 C C . GLY A 1 96 ? 4.168 -8.967 -2.684 1.00 82.00 96 GLY A C 1
ATOM 745 O O . GLY A 1 96 ? 3.119 -9.099 -2.054 1.00 82.00 96 GLY A O 1
ATOM 746 N N . ALA A 1 97 ? 5.078 -8.043 -2.362 1.00 82.50 97 ALA A N 1
ATOM 747 C CA . ALA A 1 97 ? 4.923 -7.115 -1.244 1.00 82.50 97 ALA A CA 1
ATOM 748 C C . ALA A 1 97 ? 3.740 -6.154 -1.445 1.00 82.50 97 ALA A C 1
ATOM 750 O O . ALA A 1 97 ? 2.941 -5.972 -0.526 1.00 82.50 97 ALA A O 1
ATOM 751 N N . SER A 1 98 ? 3.578 -5.589 -2.646 1.00 82.31 98 SER A N 1
ATOM 752 C CA . SER A 1 98 ? 2.434 -4.729 -2.976 1.00 82.31 98 SER A CA 1
ATOM 753 C C . SER A 1 98 ? 1.106 -5.486 -2.915 1.00 82.31 98 SER A C 1
ATOM 755 O O . SER A 1 98 ? 0.151 -4.994 -2.312 1.00 82.31 98 SER A O 1
ATOM 757 N N . THR A 1 99 ? 1.039 -6.708 -3.452 1.00 83.38 99 THR A N 1
ATOM 758 C CA . THR A 1 99 ? -0.167 -7.547 -3.356 1.00 83.38 99 THR A CA 1
ATOM 759 C C . THR A 1 99 ? -0.489 -7.897 -1.904 1.00 83.38 99 THR A C 1
ATOM 761 O O . THR A 1 99 ? -1.640 -7.782 -1.480 1.00 83.38 99 THR A O 1
ATOM 764 N N . ALA A 1 100 ? 0.517 -8.261 -1.104 1.00 84.06 100 ALA A N 1
ATOM 765 C CA . ALA A 1 100 ? 0.332 -8.540 0.318 1.00 84.06 100 ALA A CA 1
ATOM 766 C C . ALA A 1 100 ? -0.191 -7.313 1.081 1.00 84.06 100 ALA A C 1
ATOM 768 O O . ALA A 1 100 ? -1.109 -7.443 1.892 1.00 84.06 100 ALA A O 1
ATOM 769 N N . ALA A 1 101 ? 0.339 -6.122 0.792 1.00 85.00 101 ALA A N 1
ATOM 770 C CA . ALA A 1 101 ? -0.114 -4.877 1.401 1.00 85.00 101 ALA A CA 1
ATOM 771 C C . ALA A 1 101 ? -1.561 -4.525 1.009 1.00 85.00 101 ALA A C 1
ATOM 773 O O . ALA A 1 101 ? -2.338 -4.084 1.856 1.00 85.00 101 ALA A O 1
ATOM 774 N N . LEU A 1 102 ? -1.955 -4.765 -0.246 1.00 85.56 102 LEU A N 1
ATOM 775 C CA . LEU A 1 102 ? -3.327 -4.556 -0.717 1.00 85.56 102 LEU A CA 1
ATOM 776 C C . LEU A 1 102 ? -4.313 -5.498 -0.019 1.00 85.56 102 LEU A C 1
ATOM 778 O O . LEU A 1 102 ? -5.336 -5.044 0.497 1.00 85.56 102 LEU A O 1
ATOM 782 N N . ILE A 1 103 ? -3.980 -6.790 0.066 1.00 85.75 103 ILE A N 1
ATOM 783 C CA . ILE A 1 103 ? -4.780 -7.770 0.810 1.00 85.75 103 ILE A CA 1
ATOM 784 C C . ILE A 1 103 ? -4.904 -7.322 2.265 1.00 85.75 103 ILE A C 1
ATOM 786 O O . ILE A 1 103 ? -6.012 -7.227 2.785 1.00 85.75 103 ILE A O 1
ATOM 790 N N . PHE A 1 104 ? -3.785 -6.986 2.907 1.00 85.81 104 PHE A N 1
ATOM 791 C CA . PHE A 1 104 ? -3.763 -6.546 4.296 1.00 85.81 104 PHE A CA 1
ATOM 792 C C . PHE A 1 104 ? -4.652 -5.314 4.541 1.00 85.81 104 PHE A C 1
ATOM 794 O O . PHE A 1 104 ? -5.445 -5.317 5.482 1.00 85.81 104 PHE A O 1
ATOM 801 N N . ASN A 1 105 ? -4.587 -4.294 3.679 1.00 85.88 105 ASN A N 1
ATOM 802 C CA . ASN A 1 105 ? -5.430 -3.098 3.788 1.00 85.88 105 ASN A CA 1
ATOM 803 C C . ASN A 1 105 ? -6.920 -3.417 3.623 1.00 85.88 105 ASN A C 1
ATOM 805 O O . ASN A 1 105 ? -7.743 -2.920 4.395 1.00 85.88 105 ASN A O 1
ATOM 809 N N . ASN A 1 106 ? -7.269 -4.284 2.669 1.00 85.94 106 ASN A N 1
ATOM 810 C CA . ASN A 1 106 ? -8.650 -4.725 2.483 1.00 85.94 106 ASN A CA 1
ATOM 811 C C . ASN A 1 106 ? -9.171 -5.448 3.732 1.00 85.94 106 ASN A C 1
ATOM 813 O O . ASN A 1 106 ? -10.277 -5.157 4.195 1.00 85.94 106 ASN A O 1
ATOM 817 N N . MET A 1 107 ? -8.358 -6.333 4.321 1.00 81.88 107 MET A N 1
ATOM 818 C CA . MET A 1 107 ? -8.699 -7.020 5.571 1.00 81.88 107 MET A CA 1
ATOM 819 C C . MET A 1 107 ? -8.880 -6.030 6.728 1.00 81.88 107 MET A C 1
ATOM 821 O O . MET A 1 107 ? -9.872 -6.109 7.450 1.00 81.88 107 MET A O 1
ATOM 825 N N . ALA A 1 108 ? -7.958 -5.075 6.891 1.00 83.31 108 ALA A N 1
ATOM 826 C CA . ALA A 1 108 ? -8.029 -4.066 7.947 1.00 83.31 108 ALA A CA 1
ATOM 827 C C . ALA A 1 108 ? -9.325 -3.240 7.862 1.00 83.31 108 ALA A C 1
ATOM 829 O O . ALA A 1 108 ? -9.965 -2.996 8.887 1.00 83.31 108 ALA A O 1
ATOM 830 N N . GLY A 1 109 ? -9.763 -2.887 6.648 1.00 85.19 109 GLY A N 1
ATOM 831 C CA . GLY A 1 109 ? -11.036 -2.199 6.424 1.00 85.19 109 GLY A CA 1
ATOM 832 C C . GLY A 1 109 ? -12.253 -3.021 6.861 1.00 85.19 109 GLY A C 1
ATOM 833 O O . GLY A 1 109 ? -13.146 -2.498 7.525 1.00 85.19 109 GLY A O 1
ATOM 834 N N . HIS A 1 110 ? -12.269 -4.323 6.568 1.00 85.19 110 HIS A N 1
ATOM 835 C CA . HIS A 1 110 ? -13.361 -5.209 6.995 1.00 85.19 110 HIS A CA 1
ATOM 836 C C . HIS A 1 110 ? -13.405 -5.342 8.516 1.00 85.19 110 HIS A C 1
ATOM 838 O O . HIS A 1 110 ? -14.472 -5.289 9.123 1.00 85.19 110 HIS A O 1
ATOM 844 N N . VAL A 1 111 ? -12.237 -5.459 9.145 1.00 83.12 111 VAL A N 1
ATOM 845 C CA . VAL A 1 111 ? -12.138 -5.544 10.600 1.00 83.12 111 VAL A CA 1
ATOM 846 C C . VAL A 1 111 ? -12.632 -4.264 11.270 1.00 83.12 111 VAL A C 1
ATOM 848 O O . VAL A 1 111 ? -13.311 -4.342 12.291 1.00 83.12 111 VAL A O 1
ATOM 851 N N . LEU A 1 112 ? -12.355 -3.098 10.687 1.00 87.56 112 LEU A N 1
ATOM 852 C CA . LEU A 1 112 ? -12.893 -1.830 11.172 1.00 87.56 112 LEU A CA 1
ATOM 853 C C . LEU A 1 112 ? -14.426 -1.822 11.126 1.00 87.56 112 LEU A C 1
ATOM 855 O O . LEU A 1 112 ? -15.059 -1.439 12.105 1.00 87.56 112 LEU A O 1
ATOM 859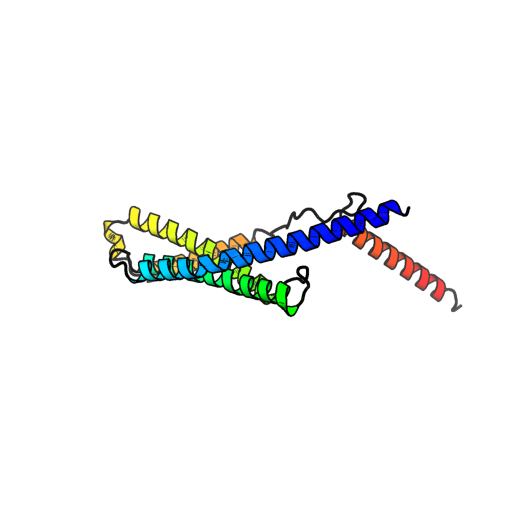 N N . ILE A 1 113 ? -15.035 -2.282 10.030 1.00 87.50 113 ILE A N 1
ATOM 860 C CA . ILE A 1 113 ? -16.500 -2.363 9.911 1.00 87.50 113 ILE A CA 1
ATOM 861 C C . ILE A 1 113 ? -17.078 -3.286 10.989 1.00 87.50 113 ILE A C 1
ATOM 863 O O . ILE A 1 113 ? -18.028 -2.916 11.676 1.00 87.50 113 ILE A O 1
ATOM 867 N N . VAL A 1 114 ? -16.481 -4.464 11.178 1.00 85.38 114 VAL A N 1
ATOM 868 C CA . VAL A 1 114 ? -16.931 -5.429 12.189 1.00 85.38 114 VAL A CA 1
ATOM 869 C C . VAL A 1 114 ? -16.772 -4.869 13.604 1.00 85.38 114 VAL A C 1
ATOM 871 O O . VAL A 1 114 ? -17.681 -5.016 14.415 1.00 85.38 114 VAL A O 1
ATOM 874 N N . GLU A 1 115 ? -15.671 -4.173 13.899 1.00 84.56 115 GLU A N 1
ATOM 875 C CA . GLU A 1 115 ? -15.474 -3.487 15.182 1.00 84.56 115 GLU A CA 1
ATOM 876 C C . GLU A 1 115 ? -16.590 -2.482 15.462 1.00 84.56 115 GLU A C 1
ATOM 878 O O . GLU A 1 115 ? -17.152 -2.486 16.557 1.00 84.56 115 GLU A O 1
ATOM 883 N N . ARG A 1 116 ? -16.977 -1.693 14.455 1.00 87.56 116 ARG A N 1
ATOM 884 C CA . ARG A 1 116 ? -18.069 -0.721 14.572 1.00 87.56 116 ARG A CA 1
ATOM 885 C C . ARG A 1 116 ? -19.430 -1.380 14.765 1.00 87.56 116 ARG A C 1
ATOM 887 O O . ARG A 1 116 ? -20.228 -0.892 15.564 1.00 87.56 116 ARG A O 1
ATOM 894 N N . ILE A 1 117 ? -19.697 -2.497 14.091 1.00 86.75 117 ILE A N 1
ATOM 895 C CA . ILE A 1 117 ? -20.933 -3.267 14.295 1.00 86.75 117 ILE A CA 1
ATOM 896 C C . ILE A 1 117 ? -20.966 -3.839 15.719 1.00 86.75 117 ILE A C 1
ATOM 898 O O . ILE A 1 117 ? -21.960 -3.697 16.420 1.00 86.75 117 ILE A O 1
ATOM 902 N N . CYS A 1 118 ? -19.867 -4.415 16.204 1.00 83.06 118 CYS A N 1
ATOM 903 C CA . CYS A 1 118 ? -19.806 -4.942 17.567 1.00 83.06 118 CYS A CA 1
ATOM 904 C C . CYS A 1 118 ? -19.971 -3.841 18.622 1.00 83.06 118 CYS A C 1
ATOM 906 O O . CYS A 1 118 ? -20.706 -4.033 19.588 1.00 83.06 118 CYS A O 1
ATOM 908 N N . ALA A 1 119 ? -19.333 -2.686 18.426 1.00 83.69 119 ALA A N 1
ATOM 909 C CA . ALA A 1 119 ? -19.455 -1.547 19.330 1.00 83.69 119 ALA A CA 1
ATOM 910 C C . ALA A 1 119 ? -20.885 -0.980 19.376 1.00 83.69 119 ALA A C 1
ATOM 912 O O . ALA A 1 119 ? -21.320 -0.511 20.422 1.00 83.69 119 ALA A O 1
ATOM 913 N N . THR A 1 120 ? -21.624 -1.035 18.262 1.00 87.31 120 THR A N 1
ATOM 914 C CA . THR A 1 120 ? -23.019 -0.560 18.195 1.00 87.31 120 THR A CA 1
ATOM 915 C C . THR A 1 120 ? -24.021 -1.572 18.740 1.00 87.31 120 THR A C 1
ATOM 917 O O . THR A 1 120 ? -24.993 -1.173 19.373 1.00 87.31 120 THR A O 1
ATOM 920 N N . VAL A 1 121 ? -23.794 -2.872 18.534 1.00 85.88 121 VAL A N 1
ATOM 921 C CA . VAL A 1 121 ? -24.698 -3.931 19.014 1.00 85.88 121 VAL A CA 1
ATOM 922 C C . VAL A 1 121 ? -24.510 -4.210 20.508 1.00 85.88 121 VAL A C 1
ATOM 924 O O . VAL A 1 121 ? -25.487 -4.457 21.207 1.00 85.88 121 VAL A O 1
ATOM 927 N N . TYR A 1 122 ? -23.275 -4.159 21.013 1.00 82.81 122 TYR A N 1
ATOM 928 C CA . TYR A 1 122 ? -22.937 -4.575 22.378 1.00 82.81 122 TYR A CA 1
ATOM 929 C C . TYR A 1 122 ? -22.467 -3.414 23.259 1.00 82.81 122 TYR A C 1
ATOM 931 O O . TYR A 1 122 ? -21.514 -3.583 24.014 1.00 82.81 122 TYR A O 1
ATOM 939 N N . VAL A 1 123 ? -23.116 -2.248 23.183 1.00 79.31 123 VAL A N 1
ATOM 940 C CA . VAL A 1 123 ? -22.709 -1.016 23.897 1.00 79.31 123 VAL A CA 1
ATOM 941 C C . VAL A 1 123 ? -22.369 -1.275 25.373 1.00 79.31 123 VAL A C 1
ATOM 943 O O . VAL A 1 123 ? -21.304 -0.871 25.832 1.00 79.31 123 VAL A O 1
ATOM 946 N N . ASP A 1 124 ? -23.211 -2.030 26.083 1.00 80.38 124 ASP A N 1
ATOM 947 C CA . ASP A 1 124 ? -23.073 -2.242 27.532 1.00 80.38 124 ASP A CA 1
ATOM 948 C C . ASP A 1 124 ? -21.977 -3.247 27.917 1.00 80.38 124 ASP A C 1
ATOM 950 O O . ASP A 1 124 ? -21.473 -3.242 29.038 1.00 80.38 124 ASP A O 1
ATOM 954 N N . THR A 1 125 ? -21.615 -4.155 27.007 1.00 79.19 125 THR A N 1
ATOM 955 C CA . THR A 1 125 ? -20.651 -5.237 27.285 1.00 79.19 125 THR A CA 1
ATOM 956 C C . THR A 1 125 ? -19.322 -5.045 26.563 1.00 79.19 125 THR A C 1
ATOM 958 O O . THR A 1 125 ? -18.353 -5.741 26.869 1.00 79.19 125 THR A O 1
ATOM 961 N N . TYR A 1 126 ? -19.255 -4.104 25.621 1.00 73.44 126 TYR A N 1
ATOM 962 C CA . TYR A 1 126 ? -18.118 -3.902 24.732 1.00 73.44 126 TYR A CA 1
ATOM 963 C C . TYR A 1 126 ? -16.816 -3.627 25.496 1.00 73.44 126 TYR A C 1
ATOM 965 O O . TYR A 1 126 ? -15.787 -4.219 25.172 1.00 73.44 126 TYR A O 1
ATOM 973 N N . GLU A 1 127 ? -16.862 -2.818 26.561 1.00 72.00 127 GLU A N 1
ATOM 974 C CA . GLU A 1 127 ? -15.674 -2.495 27.368 1.00 72.00 127 GLU A CA 1
ATOM 975 C C . GLU A 1 127 ? -15.068 -3.720 28.076 1.00 72.00 127 GLU A C 1
ATOM 977 O O . GLU A 1 127 ? -13.858 -3.770 28.312 1.00 72.00 127 GLU A O 1
ATOM 982 N N . ASN A 1 128 ? -15.881 -4.743 28.361 1.00 73.88 128 ASN A N 1
ATOM 983 C CA . ASN A 1 128 ? -15.439 -5.959 29.046 1.00 73.88 128 ASN A CA 1
ATOM 984 C C . ASN A 1 128 ? -14.838 -7.008 28.099 1.00 73.88 128 ASN A C 1
ATOM 986 O O . ASN A 1 128 ? -14.072 -7.871 28.542 1.00 73.88 128 ASN A O 1
ATOM 990 N N . TYR A 1 129 ? -15.118 -6.939 26.793 1.00 64.62 129 TYR A N 1
ATOM 991 C CA . TYR A 1 129 ? -14.554 -7.867 25.810 1.00 64.62 129 TYR A CA 1
ATOM 992 C C . TYR A 1 129 ? -13.136 -7.443 25.408 1.00 64.62 129 TYR A C 1
ATOM 994 O O . TYR A 1 129 ? -12.863 -6.826 24.377 1.00 64.62 129 TYR A O 1
ATOM 1002 N N . ARG A 1 130 ? -12.193 -7.808 26.279 1.00 61.84 130 ARG A N 1
ATOM 1003 C CA . ARG A 1 130 ? -10.755 -7.583 26.121 1.00 61.84 130 ARG A CA 1
ATOM 1004 C C . ARG A 1 130 ? -10.203 -8.333 24.895 1.00 61.84 130 ARG A C 1
ATOM 1006 O O . ARG A 1 130 ? -10.495 -9.508 24.695 1.00 61.84 130 ARG A O 1
ATOM 1013 N N . SER A 1 131 ? -9.376 -7.619 24.123 1.00 62.47 131 SER A N 1
ATOM 1014 C CA . SER A 1 131 ? -8.632 -7.895 22.868 1.00 62.47 131 SER A CA 1
ATOM 1015 C C . SER A 1 131 ? -8.491 -9.312 22.274 1.00 62.47 131 SER A C 1
ATOM 1017 O O . SER A 1 131 ? -8.261 -9.418 21.073 1.00 62.47 131 SER A O 1
ATOM 1019 N N . TRP A 1 132 ? -8.587 -10.405 23.032 1.00 63.62 132 TRP A N 1
ATOM 1020 C CA . TRP A 1 132 ? -8.295 -11.751 22.525 1.00 63.62 132 TRP A CA 1
ATOM 1021 C C . TRP A 1 132 ? -9.401 -12.322 21.632 1.00 63.62 132 TRP A C 1
ATOM 1023 O O . TRP A 1 132 ? -9.101 -12.926 20.604 1.00 63.62 132 TRP A O 1
ATOM 1033 N N . ALA A 1 133 ? -10.672 -12.050 21.953 1.00 64.19 133 ALA A N 1
ATOM 1034 C CA . ALA A 1 133 ? -11.796 -12.386 21.073 1.00 64.19 133 ALA A CA 1
ATOM 1035 C C . ALA A 1 133 ? -11.659 -11.696 19.707 1.00 64.19 133 ALA A C 1
ATOM 1037 O O . ALA A 1 133 ? -12.007 -12.261 18.674 1.00 64.19 133 ALA A O 1
ATOM 1038 N N . PHE A 1 134 ? -11.063 -10.503 19.699 1.00 63.56 134 PHE A N 1
ATOM 1039 C CA . PHE A 1 134 ? -10.792 -9.741 18.491 1.00 63.56 134 PHE A CA 1
ATOM 1040 C C . PHE A 1 134 ? -9.667 -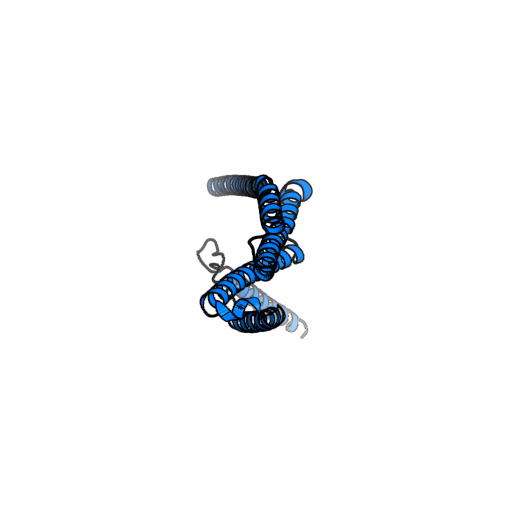10.368 17.656 1.00 63.56 134 PHE A C 1
ATOM 1042 O O . PHE A 1 134 ? -9.803 -10.493 16.445 1.00 63.56 134 PHE A O 1
ATOM 1049 N N . THR A 1 135 ? -8.596 -10.854 18.291 1.00 65.19 135 THR A N 1
ATOM 1050 C CA . THR A 1 135 ? -7.540 -11.629 17.615 1.00 65.19 135 THR A CA 1
ATOM 1051 C C . THR A 1 135 ? -8.056 -12.971 17.084 1.00 65.19 135 THR A C 1
ATOM 1053 O O . THR A 1 135 ? -7.670 -13.401 16.000 1.00 65.19 135 THR A O 1
ATOM 1056 N N . ALA A 1 136 ? -8.952 -13.641 17.808 1.00 68.38 136 ALA A N 1
ATOM 1057 C CA . ALA A 1 136 ? -9.581 -14.874 17.339 1.00 68.38 136 ALA A CA 1
ATOM 1058 C C . ALA A 1 136 ? -10.501 -14.615 16.133 1.00 68.38 136 ALA A C 1
ATOM 1060 O O . ALA A 1 136 ? -10.426 -15.330 15.133 1.00 68.38 136 ALA A O 1
ATOM 1061 N N . LEU A 1 137 ? -11.300 -13.546 16.185 1.00 68.38 137 LEU A N 1
ATOM 1062 C CA . LEU A 1 137 ? -12.120 -13.081 15.066 1.00 68.38 137 LEU A CA 1
ATOM 1063 C C . LEU A 1 137 ? -11.252 -12.682 13.861 1.00 68.38 137 LEU A C 1
ATOM 1065 O O . LEU A 1 137 ? -11.574 -13.022 12.726 1.00 68.38 137 LEU A O 1
ATOM 1069 N N . TRP A 1 138 ? -10.104 -12.051 14.109 1.00 67.69 138 TRP A N 1
ATOM 1070 C CA . TRP A 1 138 ? -9.095 -11.720 13.103 1.00 67.69 138 TRP A CA 1
ATOM 1071 C C . TRP A 1 138 ? -8.547 -12.968 12.397 1.00 67.69 138 TRP A C 1
ATOM 1073 O O . TRP A 1 138 ? -8.480 -13.016 11.166 1.00 67.69 138 TRP A O 1
ATOM 1083 N N . LEU A 1 139 ? -8.190 -14.011 13.154 1.00 69.88 139 LEU A N 1
ATOM 1084 C CA . LEU A 1 139 ? -7.725 -15.288 12.597 1.00 69.88 139 LEU A CA 1
ATOM 1085 C C . LEU A 1 139 ? -8.832 -16.029 11.829 1.00 69.88 139 LEU A C 1
ATOM 1087 O O . LEU A 1 139 ? -8.559 -16.671 10.815 1.00 69.88 139 LEU A O 1
ATOM 1091 N N . LEU A 1 140 ? -10.086 -15.916 12.270 1.00 75.44 140 LEU A N 1
ATOM 1092 C CA . LEU A 1 140 ? -11.234 -16.509 11.585 1.00 75.44 140 LEU A CA 1
ATOM 1093 C C . LEU A 1 140 ? -11.502 -15.830 10.234 1.00 75.44 140 LEU A C 1
ATOM 1095 O O . LEU A 1 140 ? -11.633 -16.513 9.220 1.00 75.44 140 LEU A O 1
ATOM 1099 N N . ILE A 1 141 ? -11.532 -14.494 10.212 1.00 68.38 141 ILE A N 1
ATOM 1100 C CA . ILE A 1 141 ? -11.752 -13.691 9.002 1.00 68.38 141 ILE A CA 1
ATOM 1101 C C . ILE A 1 141 ? -10.619 -13.918 7.998 1.00 68.38 141 ILE A C 1
ATOM 1103 O O . ILE A 1 141 ? -10.883 -14.170 6.826 1.00 68.38 141 ILE A O 1
ATOM 1107 N N . THR A 1 142 ? -9.361 -13.917 8.447 1.00 64.12 142 THR A N 1
ATOM 1108 C CA . THR A 1 142 ? -8.215 -14.197 7.564 1.00 64.12 142 THR A CA 1
ATOM 1109 C C . THR A 1 142 ? -8.249 -15.614 6.997 1.00 64.12 142 THR A C 1
ATOM 1111 O O . THR A 1 142 ? -7.941 -15.807 5.822 1.00 64.12 142 THR A O 1
ATOM 1114 N N . LYS A 1 143 ? -8.677 -16.610 7.780 1.00 73.81 143 LYS A N 1
ATOM 1115 C CA . LYS A 1 143 ? -8.855 -17.983 7.292 1.00 73.81 143 LYS A CA 1
ATOM 1116 C C . LYS A 1 143 ? -9.998 -18.094 6.275 1.00 73.81 143 LYS A C 1
ATOM 1118 O O . LYS A 1 143 ? -9.823 -18.748 5.250 1.00 73.81 143 LYS A O 1
ATOM 1123 N N . LEU A 1 144 ? -11.134 -17.438 6.524 1.00 71.62 144 LEU A N 1
ATOM 1124 C CA . LEU A 1 144 ? -12.273 -17.404 5.599 1.00 71.62 144 LEU A CA 1
ATOM 1125 C C . LEU A 1 144 ? -11.915 -16.705 4.286 1.00 71.62 144 LEU A C 1
ATOM 1127 O O . LEU A 1 144 ? -12.182 -17.254 3.222 1.00 71.62 144 LEU A O 1
ATOM 1131 N N . LEU A 1 145 ? -11.240 -15.556 4.356 1.00 62.94 145 LEU A N 1
ATOM 1132 C CA . LEU A 1 145 ? -10.860 -14.786 3.172 1.00 62.94 145 LEU A CA 1
ATOM 1133 C C . LEU A 1 145 ? -9.753 -15.463 2.359 1.00 62.94 145 LEU A C 1
ATOM 1135 O O . LEU A 1 145 ? -9.769 -15.396 1.131 1.00 62.94 145 LEU A O 1
ATOM 1139 N N . ARG A 1 146 ? -8.835 -16.192 3.009 1.00 64.31 146 ARG A N 1
ATOM 1140 C CA . ARG A 1 146 ? -7.865 -17.063 2.324 1.00 64.31 146 ARG A CA 1
ATOM 1141 C C . ARG A 1 146 ? -8.553 -18.204 1.576 1.00 64.31 146 ARG A C 1
ATOM 1143 O O . ARG A 1 146 ? -8.191 -18.507 0.446 1.00 64.31 146 ARG A O 1
ATOM 1150 N N . ASN A 1 147 ? -9.556 -18.821 2.194 1.00 66.75 147 ASN A N 1
ATOM 1151 C CA . ASN A 1 147 ? -10.300 -19.905 1.563 1.00 66.75 147 ASN A CA 1
ATOM 1152 C C . ASN A 1 147 ? -11.189 -19.401 0.417 1.00 66.75 147 ASN A C 1
ATOM 1154 O O . ASN A 1 147 ? -11.304 -20.088 -0.589 1.00 66.75 147 ASN A O 1
ATOM 1158 N N . SER A 1 148 ? -11.772 -18.203 0.519 1.00 57.06 148 SER A N 1
ATOM 1159 C CA . SER A 1 148 ? -12.571 -17.622 -0.568 1.00 57.06 148 SER A CA 1
ATOM 1160 C C . SER A 1 148 ? -11.717 -17.097 -1.725 1.00 57.06 148 SER A C 1
ATOM 1162 O O . SER A 1 148 ? -12.131 -17.189 -2.874 1.00 57.06 148 SER A O 1
ATOM 1164 N N . SER A 1 149 ? -10.507 -16.597 -1.453 1.00 51.62 149 SER A N 1
ATOM 1165 C CA . SER A 1 149 ? -9.551 -16.201 -2.502 1.00 51.62 149 SER A CA 1
ATOM 1166 C C . SER A 1 149 ? -8.902 -17.391 -3.214 1.00 51.62 149 SER A C 1
ATOM 1168 O O . SER A 1 149 ? -8.462 -17.238 -4.344 1.00 51.62 149 SER A O 1
ATOM 1170 N N . ALA A 1 150 ? -8.912 -18.587 -2.618 1.00 53.50 150 ALA A N 1
ATOM 1171 C CA . ALA A 1 150 ? -8.563 -19.825 -3.318 1.00 53.50 150 ALA A CA 1
ATOM 1172 C C . ALA A 1 150 ? -9.676 -20.325 -4.266 1.00 53.50 150 ALA A C 1
ATOM 1174 O O . ALA A 1 150 ? -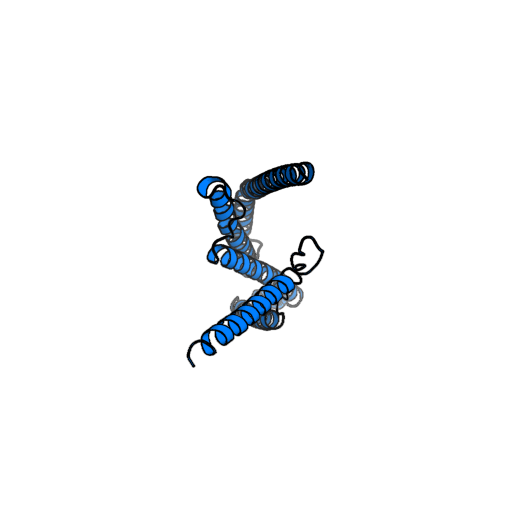9.411 -21.163 -5.123 1.00 53.50 150 ALA A O 1
ATOM 1175 N N . VAL A 1 151 ? -10.911 -19.827 -4.112 1.00 47.75 151 VAL A N 1
ATOM 1176 C CA . VAL A 1 151 ? -12.080 -20.205 -4.934 1.00 47.75 151 VAL A CA 1
ATOM 1177 C C . VAL A 1 151 ? -12.293 -19.254 -6.113 1.00 47.75 151 VAL A C 1
ATOM 1179 O O . VAL A 1 151 ? -13.001 -19.597 -7.054 1.00 47.75 151 VAL A O 1
ATOM 1182 N N . LEU A 1 152 ? -11.640 -18.094 -6.119 1.00 41.25 152 LEU A N 1
ATOM 1183 C CA . LEU A 1 152 ? -11.533 -17.276 -7.316 1.00 41.25 152 LEU A CA 1
ATOM 1184 C C . LEU A 1 152 ? -10.167 -17.557 -7.938 1.00 41.25 152 LEU A C 1
ATOM 1186 O O . LEU A 1 152 ? -9.191 -16.922 -7.528 1.00 41.25 152 LEU A O 1
ATOM 1190 N N . PRO A 1 153 ? -10.046 -18.465 -8.932 1.00 43.75 153 PRO A N 1
ATOM 1191 C CA . PRO A 1 153 ? -9.030 -18.217 -9.933 1.00 43.75 153 PRO A CA 1
ATOM 1192 C C . PRO A 1 153 ? -9.321 -16.794 -10.396 1.00 43.75 153 PRO A C 1
ATOM 1194 O O . PRO A 1 153 ? -10.405 -16.500 -10.902 1.00 43.75 153 PRO A O 1
ATOM 1197 N N . PHE A 1 154 ? -8.406 -15.878 -10.099 1.00 42.38 154 PHE A N 1
ATOM 1198 C CA . PHE A 1 154 ? -8.374 -14.596 -10.769 1.00 42.38 154 PHE A CA 1
ATOM 1199 C C . PHE A 1 154 ? -8.019 -14.959 -12.208 1.00 42.38 154 PHE A C 1
ATOM 1201 O O . PHE A 1 154 ? -6.857 -14.983 -12.602 1.00 42.38 154 PHE A O 1
ATOM 1208 N N . GLU A 1 155 ? -9.033 -15.422 -12.938 1.00 45.12 155 GLU A N 1
ATOM 1209 C CA . GLU A 1 155 ? -9.034 -15.539 -14.371 1.00 45.12 155 GLU A CA 1
ATOM 1210 C 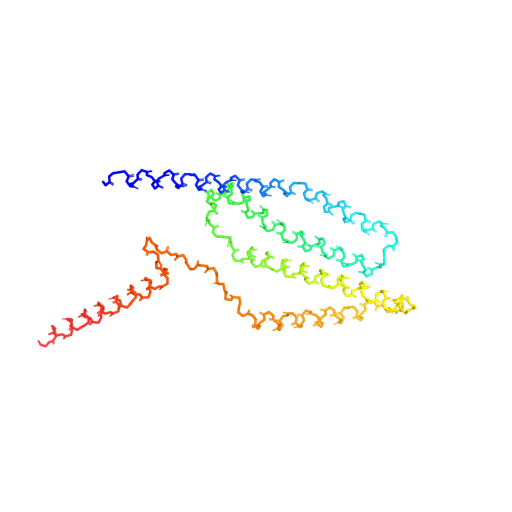C . GLU A 1 155 ? -8.953 -14.092 -14.808 1.00 45.12 155 GLU A C 1
ATOM 1212 O O . GLU A 1 155 ? -9.939 -13.358 -14.864 1.00 45.12 155 GLU A O 1
ATOM 1217 N N . GLU A 1 156 ? -7.708 -13.653 -14.929 1.00 44.00 156 GLU A N 1
ATOM 1218 C CA . GLU A 1 156 ? -7.312 -12.420 -15.546 1.00 44.00 156 GLU A CA 1
ATOM 1219 C C . GLU A 1 156 ? -7.896 -12.472 -16.960 1.00 44.00 156 GLU A C 1
ATOM 1221 O O . GLU A 1 156 ? -7.241 -12.820 -17.933 1.00 44.00 156 GLU A O 1
ATOM 1226 N N . THR A 1 157 ? -9.164 -12.089 -17.087 1.00 47.44 157 THR A N 1
ATOM 1227 C CA . THR A 1 157 ? -9.758 -11.584 -18.321 1.00 47.44 157 THR A CA 1
ATOM 1228 C C . THR A 1 157 ? -9.173 -10.191 -18.581 1.00 47.44 157 THR A C 1
ATOM 1230 O O . THR A 1 157 ? -9.864 -9.258 -18.980 1.00 47.44 157 THR A O 1
ATOM 1233 N N . ALA A 1 158 ? -7.859 -10.027 -18.362 1.00 47.59 158 ALA A N 1
ATOM 1234 C CA . ALA A 1 158 ? -7.079 -9.117 -19.165 1.00 47.59 158 ALA A CA 1
ATOM 1235 C C . ALA A 1 158 ? -7.330 -9.577 -20.593 1.00 47.59 158 ALA A C 1
ATOM 1237 O O . ALA A 1 158 ? -7.032 -10.719 -20.947 1.00 47.59 158 ALA A O 1
ATOM 1238 N N . ALA A 1 159 ? -7.975 -8.712 -21.373 1.00 54.44 159 ALA A N 1
ATOM 1239 C CA . ALA A 1 159 ? -8.070 -8.862 -22.808 1.00 54.44 159 ALA A CA 1
ATOM 1240 C C . ALA A 1 159 ? -6.706 -9.350 -23.302 1.00 54.44 159 ALA A C 1
ATOM 1242 O O . ALA A 1 159 ? -5.707 -8.639 -23.155 1.00 54.44 159 ALA A O 1
ATOM 1243 N N . GLN A 1 160 ? -6.647 -10.604 -23.762 1.00 58.16 160 GLN A N 1
ATOM 1244 C CA . GLN A 1 160 ? -5.397 -11.168 -24.243 1.00 58.16 160 GLN A CA 1
ATOM 1245 C C . GLN A 1 160 ? -4.883 -10.205 -25.309 1.00 58.16 160 GLN A C 1
ATOM 1247 O O . GLN A 1 160 ? -5.685 -9.796 -26.154 1.00 58.16 160 GLN A O 1
ATOM 1252 N N . PRO A 1 161 ? -3.610 -9.778 -25.249 1.00 57.00 161 PRO A N 1
ATOM 1253 C CA . PRO A 1 161 ? -3.095 -8.845 -26.230 1.00 57.00 161 PRO A CA 1
ATOM 1254 C C . PRO A 1 161 ? -3.367 -9.442 -27.609 1.00 57.00 161 PRO A C 1
ATOM 1256 O O . PRO A 1 161 ? -3.036 -10.600 -27.876 1.00 57.00 161 PRO A O 1
ATOM 1259 N N . LEU A 1 162 ? -4.100 -8.678 -28.412 1.00 72.00 162 LEU A N 1
ATOM 1260 C CA . LEU A 1 162 ? -4.475 -9.058 -29.761 1.00 72.00 162 LEU A CA 1
ATOM 1261 C C . LEU A 1 162 ? -3.273 -8.763 -30.657 1.00 72.00 162 LEU A C 1
ATOM 1263 O O . LEU A 1 162 ? -2.571 -7.765 -30.465 1.00 72.00 162 LEU A O 1
ATOM 1267 N N . ASP A 1 163 ? -3.007 -9.639 -31.613 1.00 73.19 163 ASP A N 1
ATOM 1268 C CA . ASP A 1 163 ? -2.072 -9.341 -32.684 1.00 73.19 163 ASP A CA 1
ATOM 1269 C C . ASP A 1 163 ? -2.625 -8.221 -33.587 1.00 73.19 163 ASP A C 1
ATOM 1271 O O . ASP A 1 163 ? -3.744 -7.727 -33.418 1.00 73.19 163 ASP A O 1
ATOM 1275 N N . THR A 1 164 ? -1.829 -7.794 -34.565 1.00 74.81 164 THR A N 1
ATOM 1276 C CA . THR A 1 164 ? -2.230 -6.770 -35.542 1.00 74.81 164 THR A CA 1
ATOM 1277 C C . THR A 1 164 ? -3.470 -7.147 -36.359 1.00 74.81 164 THR A C 1
ATOM 1279 O O . THR A 1 164 ? -4.073 -6.263 -36.962 1.00 74.81 164 THR A O 1
ATOM 1282 N N . ASP A 1 165 ? -3.862 -8.424 -36.352 1.00 78.19 165 ASP A N 1
ATOM 1283 C CA . ASP A 1 165 ? -5.021 -8.961 -37.064 1.00 78.19 165 ASP A CA 1
ATOM 1284 C C . ASP A 1 165 ? -6.238 -9.155 -36.139 1.00 78.19 165 ASP A C 1
ATOM 1286 O O . ASP A 1 165 ? -7.268 -9.673 -36.572 1.00 78.19 165 ASP A O 1
ATOM 1290 N N . GLY A 1 166 ? -6.149 -8.751 -34.865 1.00 72.06 166 GLY A N 1
ATOM 1291 C CA . GLY A 1 166 ? -7.239 -8.905 -33.905 1.00 72.06 166 GLY A CA 1
ATOM 1292 C C . GLY A 1 166 ? -7.411 -10.333 -33.379 1.00 72.06 166 GLY A C 1
ATOM 1293 O O . GLY A 1 166 ? -8.508 -10.683 -32.946 1.00 72.06 166 GLY A O 1
ATOM 1294 N N . ARG A 1 167 ? -6.368 -11.170 -33.414 1.00 76.88 167 ARG A N 1
ATOM 1295 C CA . ARG A 1 167 ? -6.376 -12.531 -32.854 1.00 76.88 167 ARG A CA 1
ATOM 1296 C C . ARG A 1 167 ? -5.618 -12.596 -31.531 1.00 76.88 167 ARG A C 1
ATOM 1298 O O . ARG A 1 167 ? -4.621 -11.894 -31.372 1.00 76.88 167 ARG A O 1
ATOM 1305 N N . PRO A 1 168 ? -6.042 -13.423 -30.563 1.00 77.31 168 PRO A N 1
ATOM 1306 C CA . PRO A 1 168 ? -5.325 -13.552 -29.302 1.00 77.31 168 PRO A CA 1
ATOM 1307 C C . PRO A 1 168 ? -3.900 -14.069 -29.546 1.00 77.31 168 PRO A C 1
ATOM 1309 O O . PRO A 1 168 ? -3.709 -15.099 -30.192 1.00 77.31 168 PRO A O 1
ATOM 1312 N N . ILE A 1 169 ? -2.880 -13.405 -28.991 1.00 74.94 169 ILE A N 1
ATOM 1313 C CA . ILE A 1 169 ? -1.469 -13.818 -29.155 1.00 74.94 169 ILE A CA 1
ATOM 1314 C C . ILE A 1 169 ? -1.220 -15.269 -28.690 1.00 74.94 169 ILE A C 1
ATOM 1316 O O . ILE A 1 169 ? -0.309 -15.934 -29.188 1.00 74.94 169 ILE A O 1
ATOM 1320 N N . SER A 1 170 ? -2.048 -15.790 -27.781 1.00 76.69 170 SER A N 1
ATOM 1321 C CA . SER A 1 170 ? -1.997 -17.185 -27.327 1.00 76.69 170 SER A CA 1
ATOM 1322 C C . SER A 1 170 ? -2.224 -18.197 -28.461 1.00 76.69 170 SER A C 1
ATOM 1324 O O . SER A 1 170 ? -1.523 -19.211 -28.510 1.00 76.69 170 SER A O 1
ATOM 1326 N N . GLU A 1 171 ? -3.118 -17.901 -29.410 1.00 78.81 171 GLU A N 1
ATOM 1327 C CA . GLU A 1 171 ? -3.379 -18.750 -30.579 1.00 78.81 171 GLU A CA 1
ATOM 1328 C C . GLU A 1 171 ? -2.168 -18.785 -31.509 1.00 78.81 171 GLU A C 1
ATOM 1330 O O . GLU A 1 171 ? -1.755 -19.853 -31.958 1.00 78.81 171 GLU A O 1
ATOM 1335 N N . ARG A 1 172 ? -1.520 -17.633 -31.725 1.00 76.25 172 ARG A N 1
ATOM 1336 C CA . ARG A 1 172 ? -0.320 -17.538 -32.566 1.00 76.25 172 ARG A CA 1
ATOM 1337 C C . ARG A 1 172 ? 0.847 -18.344 -31.994 1.00 76.25 172 ARG A C 1
ATOM 1339 O O . ARG A 1 172 ? 1.536 -19.035 -32.739 1.00 76.25 172 ARG A O 1
ATOM 1346 N N . ILE A 1 173 ? 1.049 -18.292 -30.675 1.00 80.19 173 ILE A N 1
ATOM 1347 C CA . ILE A 1 173 ? 2.105 -19.058 -29.994 1.00 80.19 173 ILE A CA 1
ATOM 1348 C C . ILE A 1 173 ? 1.821 -20.565 -30.067 1.00 80.19 173 ILE A C 1
ATOM 1350 O O . ILE A 1 173 ? 2.744 -21.356 -30.274 1.00 80.19 173 ILE A O 1
ATOM 1354 N N . GLN A 1 174 ? 0.560 -20.983 -29.915 1.00 82.38 174 GLN A N 1
ATOM 1355 C CA . GLN A 1 174 ? 0.187 -22.393 -30.061 1.00 82.38 174 GLN A CA 1
ATOM 1356 C C . GLN A 1 174 ? 0.373 -22.889 -31.496 1.00 82.38 174 GLN A C 1
ATOM 1358 O O . GLN A 1 174 ? 0.913 -23.979 -31.692 1.00 82.38 174 GLN A O 1
ATOM 1363 N N . GLN A 1 175 ? -0.007 -22.081 -32.483 1.00 83.69 175 GLN A N 1
ATOM 1364 C CA . GLN A 1 175 ? 0.148 -22.417 -33.893 1.00 83.69 175 GLN A CA 1
ATOM 1365 C C . GLN A 1 175 ? 1.626 -22.524 -34.288 1.00 83.69 175 GLN A C 1
ATOM 1367 O O . GLN A 1 175 ? 2.033 -23.529 -34.861 1.00 83.69 175 GLN A O 1
ATOM 1372 N N . GLU A 1 176 ? 2.472 -21.580 -33.861 1.00 85.81 176 GLU A N 1
ATOM 1373 C CA . GLU A 1 176 ? 3.919 -21.644 -34.106 1.00 85.81 176 GLU A CA 1
ATOM 1374 C C . GLU A 1 176 ? 4.557 -22.891 -33.466 1.00 85.81 176 GLU A C 1
ATOM 1376 O O . GLU A 1 176 ? 5.482 -23.491 -34.020 1.00 85.81 176 GLU A O 1
ATOM 1381 N N . LYS A 1 177 ? 4.056 -23.317 -32.300 1.00 86.94 177 LYS A N 1
ATOM 1382 C CA . LYS A 1 177 ? 4.518 -24.543 -31.644 1.00 86.94 177 LYS A CA 1
ATOM 1383 C C . LYS A 1 177 ? 4.113 -25.793 -32.430 1.00 86.94 177 LYS A C 1
ATOM 1385 O O . LYS A 1 177 ? 4.950 -26.675 -32.615 1.00 86.94 177 LYS A O 1
ATOM 1390 N N . GLN A 1 178 ? 2.874 -25.854 -32.920 1.00 87.94 178 GLN A N 1
ATOM 1391 C CA . GLN A 1 178 ? 2.399 -26.960 -33.758 1.00 87.94 178 GLN A CA 1
ATOM 1392 C C . GLN A 1 178 ? 3.151 -27.036 -35.090 1.00 87.94 178 GLN A C 1
ATOM 1394 O O . GLN A 1 178 ? 3.573 -28.122 -35.487 1.00 87.94 178 GLN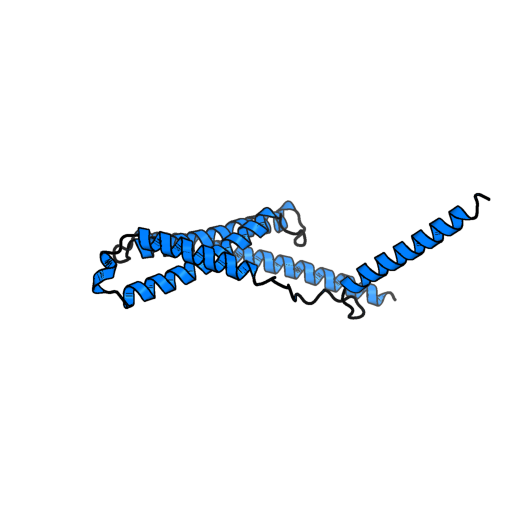 A O 1
ATOM 1399 N N . ASP A 1 179 ? 3.397 -25.897 -35.735 1.00 89.88 179 ASP A N 1
ATOM 1400 C CA . ASP A 1 179 ? 4.136 -25.832 -36.997 1.00 89.88 179 ASP A CA 1
ATOM 1401 C C . ASP A 1 179 ? 5.589 -26.287 -36.817 1.00 89.88 179 ASP A C 1
ATOM 1403 O O . ASP A 1 179 ? 6.110 -27.065 -37.620 1.00 89.88 179 ASP A O 1
ATOM 1407 N N . LYS A 1 180 ? 6.241 -25.884 -35.716 1.00 89.69 180 LYS A N 1
ATOM 1408 C CA . LYS A 1 180 ? 7.582 -26.374 -35.364 1.00 89.69 180 LYS A CA 1
ATOM 1409 C C . LYS A 1 180 ? 7.585 -27.879 -35.118 1.00 89.69 180 LYS A C 1
ATOM 1411 O O . LYS A 1 180 ? 8.471 -28.566 -35.618 1.00 89.69 180 LYS A O 1
ATOM 1416 N N . GLU A 1 181 ? 6.612 -28.412 -34.382 1.00 90.88 181 GLU A N 1
ATOM 1417 C CA . GLU A 1 181 ? 6.502 -29.858 -34.152 1.00 90.88 181 GLU A CA 1
ATOM 1418 C C . GLU A 1 181 ? 6.279 -30.637 -35.456 1.00 90.88 181 GLU A C 1
ATOM 1420 O O . GLU A 1 181 ? 6.898 -31.685 -35.660 1.00 90.88 181 GLU A O 1
ATOM 1425 N N . ALA A 1 182 ? 5.445 -30.124 -36.362 1.00 90.06 182 ALA A N 1
ATOM 1426 C CA . ALA A 1 182 ? 5.234 -30.712 -37.681 1.00 90.06 182 ALA A CA 1
ATOM 1427 C C . ALA A 1 182 ? 6.519 -30.686 -38.523 1.00 90.06 182 ALA A C 1
ATOM 1429 O O . ALA A 1 182 ? 6.893 -31.707 -39.105 1.00 90.06 182 ALA A O 1
ATOM 1430 N N . TYR A 1 183 ? 7.239 -29.563 -38.519 1.00 91.06 183 TYR A N 1
ATOM 1431 C CA . TYR A 1 183 ? 8.527 -29.430 -39.194 1.00 91.06 183 TYR A CA 1
ATOM 1432 C C . TYR A 1 183 ? 9.566 -30.418 -38.648 1.00 91.06 183 TYR A C 1
ATOM 1434 O O . TYR A 1 183 ? 10.213 -31.125 -39.419 1.00 91.06 183 TYR A O 1
ATOM 1442 N N . PHE A 1 184 ? 9.690 -30.547 -37.322 1.00 92.00 184 PHE A N 1
ATOM 1443 C CA . PHE A 1 184 ? 10.615 -31.508 -36.714 1.00 92.00 184 PHE A CA 1
ATOM 1444 C C . PHE A 1 184 ? 10.252 -32.961 -37.037 1.00 92.00 184 PHE A C 1
ATOM 1446 O O . PHE A 1 184 ? 11.154 -33.766 -37.274 1.00 92.00 184 PHE A O 1
ATOM 1453 N N . LYS A 1 185 ? 8.960 -33.307 -37.109 1.00 90.00 185 LYS A N 1
ATOM 1454 C CA . LYS A 1 185 ? 8.519 -34.641 -37.551 1.00 90.00 185 LYS A CA 1
ATOM 1455 C C . LYS A 1 185 ? 8.904 -34.921 -39.004 1.00 90.00 185 LYS A C 1
ATOM 1457 O O . LYS A 1 185 ? 9.400 -36.009 -39.292 1.00 90.00 185 LYS A O 1
ATOM 1462 N N . GLN A 1 186 ? 8.735 -33.948 -39.900 1.00 90.00 186 GLN A N 1
ATOM 1463 C CA . GLN A 1 186 ? 9.163 -34.079 -41.297 1.00 90.00 186 GLN A CA 1
ATOM 1464 C C . GLN A 1 186 ? 10.683 -34.240 -41.403 1.00 90.00 186 GLN A C 1
ATOM 1466 O O . GLN A 1 186 ? 11.161 -35.149 -42.082 1.00 90.00 186 GLN A O 1
ATOM 1471 N N . LEU A 1 187 ? 11.447 -33.426 -40.669 1.00 87.12 187 LEU A N 1
ATOM 1472 C CA . LEU A 1 187 ? 12.906 -33.510 -40.648 1.00 87.12 187 LEU A CA 1
ATOM 1473 C C . LEU A 1 187 ? 13.392 -34.879 -40.146 1.00 87.12 187 LEU A C 1
ATOM 1475 O O . LEU A 1 187 ? 14.293 -35.471 -40.736 1.00 87.12 187 LEU A O 1
ATOM 1479 N N . ALA A 1 188 ? 12.763 -35.402 -39.089 1.00 87.31 188 ALA A N 1
ATOM 1480 C CA . ALA A 1 188 ? 13.065 -36.721 -38.545 1.00 87.31 188 ALA A CA 1
ATOM 1481 C C . ALA A 1 188 ? 12.763 -37.847 -39.549 1.00 87.31 188 ALA A C 1
ATOM 1483 O O . ALA A 1 188 ? 13.563 -38.772 -39.667 1.00 87.31 188 ALA A O 1
ATOM 1484 N N . SER A 1 189 ? 11.663 -37.754 -40.308 1.00 84.25 189 SER A N 1
ATOM 1485 C CA . SER A 1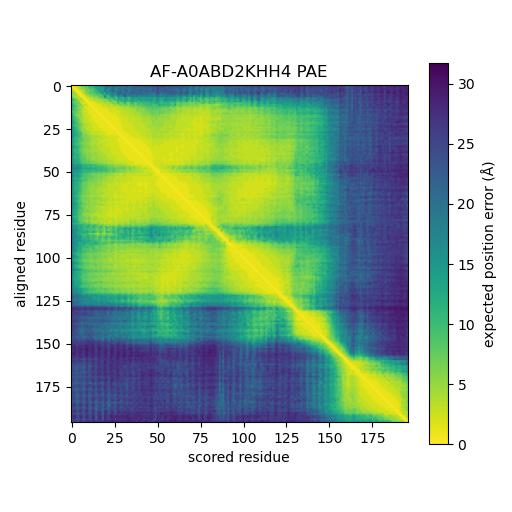 189 ? 11.345 -38.733 -41.360 1.00 84.25 189 SER A CA 1
ATOM 1486 C C . SER A 1 189 ? 12.350 -38.702 -42.519 1.00 84.25 189 SER A C 1
ATOM 1488 O O . SER A 1 189 ? 12.868 -39.746 -42.901 1.00 84.25 189 SER A O 1
ATOM 1490 N N . ALA A 1 190 ? 12.740 -37.510 -42.985 1.00 80.50 190 ALA A N 1
ATOM 1491 C CA . ALA A 1 190 ? 13.723 -37.349 -44.059 1.00 80.50 190 ALA A CA 1
ATOM 1492 C C . ALA A 1 190 ? 15.127 -37.850 -43.669 1.00 80.50 190 ALA A C 1
ATOM 1494 O O . ALA A 1 190 ? 15.892 -38.308 -44.515 1.00 80.50 190 ALA A O 1
ATOM 1495 N N . TRP A 1 191 ? 15.478 -37.777 -42.382 1.00 77.38 191 TRP A N 1
ATOM 1496 C CA . TRP A 1 191 ? 16.726 -38.338 -41.857 1.00 77.38 191 TRP A CA 1
ATOM 1497 C C . TRP A 1 191 ? 16.666 -39.855 -41.628 1.00 77.38 191 TRP A C 1
ATOM 1499 O O . TRP A 1 191 ? 17.712 -40.506 -41.643 1.00 77.38 191 TRP A O 1
ATOM 1509 N N . GLY A 1 192 ? 15.474 -40.417 -41.408 1.00 73.56 192 GLY A N 1
ATOM 1510 C CA . GLY A 1 192 ? 15.256 -41.857 -41.257 1.00 73.56 192 GLY A CA 1
ATOM 1511 C C . GLY A 1 192 ? 15.413 -42.626 -42.570 1.00 73.56 192 GLY A C 1
ATOM 1512 O O . GLY A 1 192 ? 16.056 -43.673 -42.578 1.00 73.56 192 GLY A O 1
ATOM 1513 N N . ASP A 1 193 ? 14.920 -42.066 -43.677 1.00 62.41 193 ASP A N 1
ATOM 1514 C CA . ASP A 1 193 ? 14.958 -42.700 -45.007 1.00 62.41 193 ASP A CA 1
ATOM 1515 C C . ASP A 1 193 ? 16.354 -42.706 -45.658 1.00 62.41 193 ASP A C 1
ATOM 1517 O O . ASP A 1 193 ? 16.603 -43.458 -46.592 1.00 62.41 193 ASP A O 1
ATOM 1521 N N . ASN A 1 194 ? 17.305 -41.917 -45.149 1.00 56.91 194 ASN A N 1
ATOM 1522 C CA . ASN A 1 194 ? 18.668 -41.825 -45.695 1.00 56.91 194 ASN A CA 1
ATOM 1523 C C . ASN A 1 194 ? 19.667 -42.805 -45.037 1.00 56.91 194 ASN A C 1
ATOM 1525 O O . ASN A 1 194 ? 20.878 -42.679 -45.225 1.00 56.91 194 ASN A O 1
ATOM 1529 N N . ARG A 1 195 ? 19.179 -43.744 -44.209 1.00 55.28 195 ARG A N 1
ATOM 1530 C CA . ARG A 1 195 ? 19.986 -44.784 -43.534 1.00 55.28 195 ARG A CA 1
ATOM 1531 C C . ARG A 1 195 ? 19.710 -46.215 -44.019 1.00 55.28 195 ARG A C 1
ATOM 1533 O O . ARG A 1 195 ? 20.217 -47.146 -43.392 1.00 55.28 195 ARG A O 1
ATOM 1540 N N . SER A 1 196 ? 18.930 -46.397 -45.087 1.00 53.03 196 SER A N 1
ATOM 1541 C CA . SER A 1 196 ? 18.752 -47.695 -45.761 1.00 53.03 196 SER A CA 1
ATOM 1542 C C . SER A 1 196 ? 19.760 -47.896 -46.883 1.00 53.03 196 SER A C 1
ATOM 1544 O O . SER A 1 196 ? 19.844 -46.976 -47.728 1.00 53.03 196 SER A O 1
#

Organism: NCBI:txid157864

InterPro domains:
  IPR019408 7TM GPCR, serpentine receptor class ab (Srab) [PF10292] (25-137)

pLDDT: mean 79.55, std 13.23, range [41.25, 97.19]

Mean predicted aligned error: 13.96 Å